Protein AF-A0A957IW99-F1 (afdb_monomer_lite)

Foldseek 3Di:
DCPPDQCVRVVPPPVVRVVVVVQVVVCQVPVDKDKDWDWDDDPVGIWIKIWIWHFDADPVRHGPDIDIDIDTCRVVVVVVVVVVVVVVLLVLLVVLLVVLVVLVVVLVVQLVVLVVVLVVDDPPDPVNVVSVVSNVVSVVSNVVSQVSNVSSVNDDFDFDFDDVVVVVVVVVVVVVVVDDPVDDDDDDDDPDDGTDGGGD

pLDDT: mean 85.35, std 8.45, range [51.44, 96.0]

Secondary structure (DSSP, 8-state):
--TT--TTTTT--HHHHHHHHHHHHHHHHH---EEEEEEEEETTEEEEEEEEEEEEE-TTS-EEEEEEEEEE-HHHHHHHHHHHHHHHHHHHHHHHHHHHHHHHHHHHHHHHHHHHHHHTS-TTSHHHHHHHHHHHHHHHHHHHHHHHHHHTT-S----EEE-HHHHHHHHHHHHHHHS-TT--------TTPPPEEE--

Sequence (200 aa):
EVVGKTWRELKLPEAFGVLSDQDRVTVLQTGQPISREFKYNVPYGELEIEFVTNPVLNIKGEIVSFVITARDITERRQTIRAMHRAQKMESLGVLAGGIAHDFNNLLVAMLSQASLAQVHLDESQPAYEHVSKMVQAAEQAATLTRQLLAYSGGGQFTIQPLHLNKLIDESVELLRVALPKQVELQLDLAADLPHIDADV

Structure (mmCIF, N/CA/C/O backbone):
data_AF-A0A957IW99-F1
#
_entry.id   AF-A0A957IW99-F1
#
loop_
_atom_site.group_PDB
_atom_site.id
_atom_site.type_symbol
_atom_site.label_atom_id
_atom_site.label_alt_id
_atom_site.label_comp_id
_atom_site.label_asym_id
_atom_site.label_entity_id
_atom_site.label_seq_id
_atom_site.pdbx_PDB_ins_code
_atom_site.Cartn_x
_atom_site.Cartn_y
_atom_site.Cartn_z
_atom_site.occupancy
_atom_site.B_iso_or_equiv
_atom_site.auth_seq_id
_atom_site.auth_comp_id
_atom_site.auth_asym_id
_atom_site.auth_atom_id
_atom_site.pdbx_PDB_model_num
ATOM 1 N N . GLU A 1 1 ? 12.907 12.224 -40.574 1.00 72.25 1 GLU A N 1
ATOM 2 C CA . GLU A 1 1 ? 14.023 11.272 -40.746 1.00 72.25 1 GLU A CA 1
ATOM 3 C C . GLU A 1 1 ? 14.885 11.260 -39.483 1.00 72.25 1 GLU A C 1
ATOM 5 O O . GLU A 1 1 ? 15.273 12.334 -39.017 1.00 72.25 1 GLU A O 1
ATOM 10 N N . VAL A 1 2 ? 15.044 10.080 -38.872 1.00 80.31 2 VAL A N 1
ATOM 11 C CA . VAL A 1 2 ? 15.646 9.867 -37.533 1.00 80.31 2 VAL A CA 1
ATOM 12 C C . VAL A 1 2 ? 17.065 9.284 -37.631 1.00 80.31 2 VAL A C 1
ATOM 14 O O . VAL A 1 2 ? 17.875 9.458 -36.727 1.00 80.31 2 VAL A O 1
ATOM 17 N N . VAL A 1 3 ? 17.385 8.624 -38.747 1.00 85.38 3 VAL A N 1
ATOM 18 C CA . VAL A 1 3 ? 18.687 7.989 -38.987 1.00 85.38 3 VAL A CA 1
ATOM 19 C C . VAL A 1 3 ? 19.797 9.043 -39.036 1.00 85.38 3 VAL A C 1
ATOM 21 O O . VAL A 1 3 ? 19.624 10.106 -39.627 1.00 85.38 3 VAL A O 1
ATOM 24 N N . GLY A 1 4 ? 20.930 8.747 -38.393 1.00 84.00 4 GLY A N 1
ATOM 25 C CA . GLY A 1 4 ? 22.102 9.628 -38.343 1.00 84.00 4 GLY A CA 1
ATOM 26 C C . GLY A 1 4 ? 22.024 10.756 -37.311 1.00 84.00 4 GLY A C 1
ATOM 27 O O . GLY A 1 4 ? 23.015 11.453 -37.124 1.00 84.00 4 GLY A O 1
ATOM 28 N N . LYS A 1 5 ? 20.888 10.917 -36.620 1.00 87.12 5 LYS A N 1
ATOM 29 C CA . LYS A 1 5 ? 20.702 11.938 -35.584 1.00 87.12 5 LYS A CA 1
ATOM 30 C C . LYS A 1 5 ? 20.935 11.378 -34.187 1.00 87.12 5 LYS A C 1
ATOM 32 O O . LYS A 1 5 ? 20.539 10.261 -33.859 1.00 87.12 5 LYS A O 1
ATOM 37 N N . THR A 1 6 ? 21.541 12.194 -33.344 1.00 85.06 6 THR A N 1
ATOM 38 C CA . THR A 1 6 ? 21.694 11.966 -31.909 1.00 85.06 6 THR A CA 1
ATOM 39 C C . THR A 1 6 ? 20.388 12.236 -31.163 1.00 85.06 6 THR A C 1
ATOM 41 O O . THR A 1 6 ? 19.505 12.954 -31.640 1.00 85.06 6 THR A O 1
ATOM 44 N N . TRP A 1 7 ? 20.276 11.723 -29.935 1.00 84.88 7 TRP A N 1
ATOM 45 C CA . TRP A 1 7 ? 19.136 12.016 -29.062 1.00 84.88 7 TRP A CA 1
ATOM 46 C C . TRP A 1 7 ? 18.965 13.527 -28.805 1.00 84.88 7 TRP A C 1
ATOM 48 O O . TRP A 1 7 ? 17.835 13.995 -28.664 1.00 84.88 7 TRP A O 1
ATOM 58 N N . ARG A 1 8 ? 20.066 14.303 -28.824 1.00 85.12 8 ARG A N 1
ATOM 59 C CA . ARG A 1 8 ? 20.056 15.773 -28.708 1.00 85.12 8 ARG A CA 1
ATOM 60 C C . ARG A 1 8 ? 19.392 16.433 -29.914 1.00 85.12 8 ARG A C 1
ATOM 62 O O . ARG A 1 8 ? 18.543 17.303 -29.755 1.00 85.12 8 ARG A O 1
ATOM 69 N N . GLU A 1 9 ? 19.733 15.991 -31.122 1.00 86.69 9 GLU A N 1
ATOM 70 C CA . GLU A 1 9 ? 19.162 16.515 -32.374 1.00 86.69 9 GLU A CA 1
ATOM 71 C C . GLU A 1 9 ? 17.695 16.116 -32.564 1.00 86.69 9 GLU A C 1
ATOM 73 O O . GLU A 1 9 ? 16.929 16.828 -33.214 1.00 86.69 9 GLU A O 1
ATOM 78 N N . LEU A 1 10 ? 17.292 14.996 -31.963 1.00 83.00 10 LEU A N 1
ATOM 79 C CA . LEU A 1 10 ? 15.901 14.556 -31.885 1.00 83.00 10 LEU A CA 1
ATOM 80 C C . LEU A 1 10 ? 15.114 15.250 -30.764 1.00 83.00 10 LEU A C 1
ATOM 82 O O . LEU A 1 10 ? 13.917 15.006 -30.638 1.00 83.00 10 LEU A O 1
ATOM 86 N N . LYS A 1 11 ? 15.764 16.124 -29.978 1.00 82.44 11 LYS A N 1
ATOM 87 C CA . LYS A 1 11 ? 15.180 16.834 -28.830 1.00 82.44 11 LYS A CA 1
ATOM 88 C C . LYS A 1 11 ? 14.514 15.891 -27.825 1.00 82.44 11 LYS A C 1
ATOM 90 O O . LYS A 1 11 ? 13.492 16.231 -27.230 1.00 82.44 11 LYS A O 1
ATOM 95 N N . LEU A 1 12 ? 15.089 14.702 -27.641 1.00 79.69 12 LEU A N 1
ATOM 96 C CA . LEU A 1 12 ? 14.662 13.810 -26.570 1.00 79.69 12 LEU A CA 1
ATOM 97 C C . LEU A 1 12 ? 15.020 14.437 -25.213 1.00 79.69 12 LEU A C 1
ATOM 99 O O . LEU A 1 12 ? 16.010 15.172 -25.132 1.00 79.69 12 LEU A O 1
ATOM 103 N N . PRO A 1 13 ? 14.242 14.175 -24.148 1.00 80.56 13 PRO A N 1
ATOM 104 C CA . PRO A 1 13 ? 14.497 14.806 -22.861 1.00 80.56 13 PRO A CA 1
ATOM 105 C C . PRO A 1 13 ? 15.887 14.439 -22.332 1.00 80.56 13 PRO A C 1
ATOM 107 O O . PRO A 1 13 ? 16.309 13.283 -22.392 1.00 80.56 13 PRO A O 1
ATOM 110 N N . GLU A 1 14 ? 16.592 15.440 -21.807 1.00 83.44 14 GLU A N 1
ATOM 111 C CA . GLU A 1 14 ? 18.018 15.350 -21.474 1.00 83.44 14 GLU A CA 1
ATOM 112 C C . GLU A 1 14 ? 18.333 14.236 -20.473 1.00 83.44 14 GLU A C 1
ATOM 114 O O . GLU A 1 14 ? 19.312 13.511 -20.645 1.00 83.44 14 GLU A O 1
ATOM 119 N N . ALA A 1 15 ? 17.449 14.032 -19.492 1.00 78.75 15 ALA A N 1
ATOM 120 C CA . ALA A 1 15 ? 17.561 12.942 -18.530 1.00 78.75 15 ALA A CA 1
ATOM 121 C C . ALA A 1 15 ? 17.677 11.564 -19.213 1.00 78.75 15 ALA A C 1
ATOM 123 O O . ALA A 1 15 ? 18.499 10.752 -18.799 1.00 78.75 15 ALA A O 1
ATOM 124 N N . PHE A 1 16 ? 16.927 11.310 -20.294 1.00 78.62 16 PHE A N 1
ATOM 125 C CA . PHE A 1 16 ? 17.021 10.045 -21.036 1.00 78.62 16 PHE A CA 1
ATOM 126 C C . PHE A 1 16 ? 18.303 9.949 -21.846 1.00 78.62 16 PHE A C 1
ATOM 128 O O . PHE A 1 16 ? 18.941 8.901 -21.876 1.00 78.62 16 PHE A O 1
ATOM 135 N N . GLY A 1 17 ? 18.676 11.042 -22.507 1.00 83.06 17 GLY A N 1
ATOM 136 C CA . GLY A 1 17 ? 19.865 11.093 -23.341 1.00 83.06 17 GLY A CA 1
ATOM 137 C C . GLY A 1 17 ? 21.147 10.791 -22.572 1.00 83.06 17 GLY A C 1
ATOM 138 O O . GLY A 1 17 ? 21.929 9.930 -22.971 1.00 83.06 17 GLY A O 1
ATOM 139 N N . VAL A 1 18 ? 21.322 11.452 -21.426 1.00 86.25 18 VAL A N 1
ATOM 140 C CA . VAL A 1 18 ? 22.491 11.265 -20.556 1.00 86.25 18 VAL A CA 1
ATOM 141 C C . VAL A 1 18 ? 22.563 9.834 -20.022 1.00 86.25 18 VAL A C 1
ATOM 143 O O . VAL A 1 18 ? 23.631 9.224 -20.055 1.00 86.25 18 VAL A O 1
ATOM 146 N N . LEU A 1 19 ? 21.435 9.276 -19.572 1.00 86.31 19 LEU A N 1
ATOM 147 C CA . LEU A 1 19 ? 21.384 7.902 -19.063 1.00 86.31 19 LEU A CA 1
ATOM 148 C C . LEU A 1 19 ? 21.651 6.879 -20.170 1.00 86.31 19 LEU A C 1
ATOM 150 O O . LEU A 1 19 ? 22.407 5.937 -19.956 1.00 86.31 19 LEU A O 1
ATOM 154 N N . SER A 1 20 ? 21.124 7.101 -21.376 1.00 86.56 20 SER A N 1
ATOM 155 C CA . SER A 1 20 ? 21.408 6.246 -22.529 1.00 86.56 20 SER A CA 1
ATOM 156 C C . SER A 1 20 ? 22.891 6.249 -22.907 1.00 86.56 20 SER A C 1
ATOM 158 O O . SER A 1 20 ? 23.420 5.197 -23.268 1.00 86.56 20 SER A O 1
ATOM 160 N N . ASP A 1 21 ? 23.570 7.397 -22.840 1.00 89.69 21 ASP A N 1
ATOM 161 C CA . ASP A 1 21 ? 25.005 7.480 -23.125 1.00 89.69 21 ASP A CA 1
ATOM 162 C C . ASP A 1 21 ? 25.823 6.733 -22.052 1.00 89.69 21 ASP A C 1
ATOM 164 O O . ASP A 1 21 ? 26.738 5.975 -22.384 1.00 89.69 21 ASP A O 1
ATOM 168 N N . GLN A 1 22 ? 25.454 6.872 -20.773 1.00 91.38 22 GLN A N 1
ATOM 169 C CA . GLN A 1 22 ? 26.074 6.141 -19.658 1.00 91.38 22 GLN A CA 1
ATOM 170 C C . GLN A 1 22 ? 25.869 4.625 -19.765 1.00 91.38 22 GLN A C 1
ATOM 172 O O . GLN A 1 22 ? 26.805 3.849 -19.542 1.00 91.38 22 GLN A O 1
ATOM 177 N N . ASP A 1 23 ? 24.666 4.194 -20.141 1.00 92.56 23 ASP A N 1
ATOM 178 C CA . ASP A 1 23 ? 24.346 2.780 -20.315 1.00 92.56 23 ASP A CA 1
ATOM 179 C C . ASP A 1 23 ? 25.166 2.175 -21.445 1.00 92.56 23 ASP A C 1
ATOM 181 O O . ASP A 1 23 ? 25.739 1.105 -21.270 1.00 92.56 23 ASP A O 1
ATOM 185 N N . ARG A 1 24 ? 25.333 2.881 -22.568 1.00 91.69 24 ARG A N 1
ATOM 186 C CA . ARG A 1 24 ? 26.192 2.418 -23.667 1.00 91.69 24 ARG A CA 1
ATOM 187 C C . ARG A 1 24 ? 27.643 2.235 -23.233 1.00 91.69 24 ARG A C 1
ATOM 189 O O . ARG A 1 24 ? 28.242 1.224 -23.590 1.00 91.69 24 ARG A O 1
ATOM 196 N N . VAL A 1 25 ? 28.203 3.167 -22.457 1.00 93.56 25 VAL A N 1
ATOM 197 C CA . VAL A 1 25 ? 29.569 3.030 -21.912 1.00 93.56 25 VAL A CA 1
ATOM 198 C C . VAL A 1 25 ? 29.665 1.811 -20.996 1.00 93.56 25 VAL A C 1
ATOM 200 O O . VAL A 1 25 ? 30.595 1.016 -21.119 1.00 93.56 25 VAL A O 1
ATOM 203 N N . THR A 1 26 ? 28.687 1.625 -20.115 1.00 93.12 26 THR A N 1
ATOM 204 C CA . THR A 1 26 ? 28.698 0.527 -19.141 1.00 93.12 26 THR A CA 1
ATOM 205 C C . THR A 1 26 ? 28.504 -0.833 -19.819 1.00 93.12 26 THR A C 1
ATOM 207 O O . THR A 1 26 ? 29.229 -1.782 -19.524 1.00 93.12 26 THR A O 1
ATOM 210 N N . VAL A 1 27 ? 27.583 -0.938 -20.781 1.00 94.31 27 VAL A N 1
ATOM 211 C CA . VAL A 1 27 ? 27.386 -2.142 -21.605 1.00 94.31 27 VAL A CA 1
ATOM 212 C C . VAL A 1 27 ? 28.648 -2.444 -22.420 1.00 94.31 27 VAL A C 1
ATOM 214 O O . VAL A 1 27 ? 29.031 -3.604 -22.528 1.00 94.31 27 VAL A O 1
ATOM 217 N N . LEU A 1 28 ? 29.343 -1.428 -22.950 1.00 93.50 28 LEU A N 1
ATOM 218 C CA . LEU A 1 28 ? 30.605 -1.623 -23.675 1.00 93.50 28 LEU A CA 1
ATOM 219 C C . LEU A 1 28 ? 31.706 -2.208 -22.778 1.00 93.50 28 LEU A C 1
ATOM 221 O O . LEU A 1 28 ? 32.479 -3.048 -23.225 1.00 93.50 28 LEU A O 1
ATOM 225 N N . GLN A 1 29 ? 31.776 -1.767 -21.520 1.00 92.94 29 GLN A N 1
ATOM 226 C CA . GLN A 1 29 ? 32.770 -2.238 -20.550 1.00 92.94 29 GLN A CA 1
ATOM 227 C C . GLN A 1 29 ? 32.459 -3.634 -19.999 1.00 92.94 29 GLN A C 1
ATOM 229 O O . GLN A 1 29 ? 33.372 -4.412 -19.740 1.00 92.94 29 GLN A O 1
ATOM 234 N N . THR A 1 30 ? 31.180 -3.940 -19.783 1.00 92.88 30 THR A N 1
ATOM 235 C CA . THR A 1 30 ? 30.749 -5.168 -19.093 1.00 92.88 30 THR A CA 1
ATOM 236 C C . THR A 1 30 ? 30.322 -6.282 -20.043 1.00 92.88 30 THR A C 1
ATOM 238 O O . THR A 1 30 ? 30.300 -7.448 -19.653 1.00 92.88 30 THR A O 1
ATOM 241 N N . GLY A 1 31 ? 29.927 -5.938 -21.270 1.00 90.00 31 GLY A N 1
ATOM 242 C CA . GLY A 1 31 ? 29.270 -6.848 -22.206 1.00 90.00 31 GLY A CA 1
ATOM 243 C C . GLY A 1 31 ? 27.865 -7.288 -21.780 1.00 90.00 31 GLY A C 1
ATOM 244 O O . GLY A 1 31 ? 27.270 -8.118 -22.463 1.00 90.00 31 GLY A O 1
ATOM 245 N N . GLN A 1 32 ? 27.323 -6.763 -20.675 1.00 93.19 32 GLN A N 1
ATOM 246 C CA . GLN A 1 32 ? 26.019 -7.157 -20.138 1.00 93.19 32 GLN A CA 1
ATOM 247 C C . GLN A 1 32 ? 24.942 -6.121 -20.481 1.00 93.19 32 GLN A C 1
ATOM 249 O O . GLN A 1 32 ? 25.231 -4.925 -20.423 1.00 93.19 32 GLN A O 1
ATOM 254 N N . PRO A 1 33 ? 23.702 -6.538 -20.807 1.00 93.81 33 PRO A N 1
ATOM 255 C CA . PRO A 1 33 ? 22.587 -5.615 -20.987 1.00 93.81 33 PRO A CA 1
ATOM 256 C C . PRO A 1 33 ? 22.272 -4.818 -19.720 1.00 93.81 33 PRO A C 1
ATOM 258 O O . PRO A 1 33 ? 22.382 -5.331 -18.606 1.00 93.81 33 PRO A O 1
ATOM 261 N N . ILE A 1 34 ? 21.797 -3.585 -19.897 1.00 95.31 34 ILE A N 1
ATOM 262 C CA . ILE A 1 34 ? 21.303 -2.743 -18.801 1.00 95.31 34 ILE A CA 1
ATOM 263 C C . ILE A 1 34 ? 19.829 -2.445 -19.026 1.00 95.31 34 ILE A C 1
ATOM 265 O O . ILE A 1 34 ? 19.453 -1.987 -20.104 1.00 95.31 34 ILE A O 1
ATOM 269 N N . SER A 1 35 ? 19.017 -2.693 -17.997 1.00 93.69 35 SER A N 1
ATOM 270 C CA . SER A 1 35 ? 17.617 -2.272 -17.937 1.00 93.69 35 SER A CA 1
ATOM 271 C C . SER A 1 35 ? 17.451 -1.149 -16.918 1.00 93.69 35 SER A C 1
ATOM 273 O O . SER A 1 35 ? 18.014 -1.203 -15.820 1.00 93.69 35 SER A O 1
ATOM 275 N N . ARG A 1 36 ? 16.671 -0.134 -17.283 1.00 90.88 36 ARG A N 1
ATOM 276 C CA . ARG A 1 36 ? 16.262 0.957 -16.402 1.00 90.88 36 ARG A CA 1
ATOM 277 C C . ARG A 1 36 ? 14.791 1.254 -16.583 1.00 90.88 36 ARG A C 1
ATOM 279 O O . ARG A 1 36 ? 14.275 1.232 -17.695 1.00 90.88 36 ARG A O 1
ATOM 286 N N . GLU A 1 37 ? 14.143 1.614 -15.491 1.00 90.75 37 GLU A N 1
ATOM 287 C CA . GLU A 1 37 ? 12.749 2.030 -15.497 1.00 90.75 37 GLU A CA 1
ATOM 288 C C . GLU A 1 37 ? 12.634 3.484 -15.065 1.00 90.75 37 GLU A C 1
ATOM 290 O O . GLU A 1 37 ? 13.281 3.913 -14.107 1.00 90.75 37 GLU A O 1
ATOM 295 N N . PHE A 1 38 ? 11.785 4.231 -15.764 1.00 86.31 38 PHE A N 1
ATOM 296 C CA . PHE A 1 38 ? 11.546 5.639 -15.484 1.00 86.31 38 PHE A CA 1
ATOM 297 C C . PHE A 1 38 ? 10.070 5.975 -15.567 1.00 86.31 38 PHE A C 1
ATOM 299 O O . PHE A 1 38 ? 9.331 5.418 -16.378 1.00 86.31 38 PHE A O 1
ATOM 306 N N . LYS A 1 39 ? 9.676 6.958 -14.760 1.00 87.12 39 LYS A N 1
ATOM 307 C CA . LYS A 1 39 ? 8.400 7.653 -14.895 1.00 87.12 39 LYS A CA 1
ATOM 308 C C . LYS A 1 39 ? 8.577 8.855 -15.805 1.00 87.12 39 LYS A C 1
ATOM 310 O O . LYS A 1 39 ? 9.528 9.621 -15.647 1.00 87.12 39 LYS A O 1
ATOM 315 N N . TYR A 1 40 ? 7.663 9.013 -16.747 1.00 83.69 40 TYR A N 1
ATOM 316 C CA . TYR A 1 40 ? 7.675 10.099 -17.704 1.00 83.69 40 TYR A CA 1
ATOM 317 C C . TYR A 1 40 ? 6.295 10.733 -17.823 1.00 83.69 40 TYR A C 1
ATOM 319 O O . TYR A 1 40 ? 5.315 10.063 -18.135 1.00 83.69 40 TYR A O 1
ATOM 327 N N . ASN A 1 41 ? 6.230 12.044 -17.602 1.00 82.38 41 ASN A N 1
ATOM 328 C CA . ASN A 1 41 ? 4.999 12.802 -17.775 1.00 82.38 41 ASN A CA 1
ATOM 329 C C . ASN A 1 41 ? 4.816 13.137 -19.255 1.00 82.38 41 ASN A C 1
ATOM 331 O O . ASN A 1 41 ? 5.597 13.897 -19.829 1.00 82.38 41 ASN A O 1
ATOM 335 N N . VAL A 1 42 ? 3.767 12.585 -19.857 1.00 82.12 42 VAL A N 1
ATOM 336 C CA . VAL A 1 42 ? 3.279 12.954 -21.188 1.00 82.12 42 VAL A CA 1
ATOM 337 C C . VAL A 1 42 ? 2.014 13.810 -21.052 1.00 82.12 42 VAL A C 1
ATOM 339 O O . VAL A 1 42 ? 1.366 13.783 -20.007 1.00 82.12 42 VAL A O 1
ATOM 342 N N . PRO A 1 43 ? 1.606 14.563 -22.092 1.00 82.31 43 PRO A N 1
ATOM 343 C CA . PRO A 1 43 ? 0.419 15.425 -22.025 1.00 82.31 43 PRO A CA 1
ATOM 344 C C . PRO A 1 43 ? -0.882 14.725 -21.598 1.00 82.31 43 PRO A C 1
ATOM 346 O O . PRO A 1 43 ? -1.804 15.389 -21.138 1.00 82.31 43 PRO A O 1
ATOM 349 N N . TYR A 1 44 ? -0.956 13.399 -21.743 1.00 82.25 44 TYR A N 1
ATOM 350 C CA . TYR A 1 44 ? -2.138 12.593 -21.434 1.00 82.25 44 TYR A CA 1
ATOM 351 C C . TYR A 1 44 ? -2.005 11.754 -20.148 1.00 82.25 44 TYR A C 1
ATOM 353 O O . TYR A 1 44 ? -2.909 10.980 -19.850 1.00 82.25 44 TYR A O 1
ATOM 361 N N . GLY A 1 45 ? -0.911 11.884 -19.385 1.00 85.00 45 GLY A N 1
ATOM 362 C CA . GLY A 1 45 ? -0.720 11.159 -18.122 1.00 85.00 45 GLY A CA 1
ATOM 363 C C . GLY A 1 45 ? 0.738 10.837 -17.781 1.00 85.00 45 GLY A C 1
ATOM 364 O O . GLY A 1 45 ? 1.666 11.245 -18.472 1.00 85.00 45 GLY A O 1
ATOM 365 N N . GLU A 1 46 ? 0.943 10.088 -16.698 1.00 88.88 46 GLU A N 1
ATOM 366 C CA . GLU A 1 46 ? 2.253 9.533 -16.334 1.00 88.88 46 GLU A CA 1
ATOM 367 C C . GLU A 1 46 ? 2.410 8.142 -16.967 1.00 88.88 46 GLU A C 1
ATOM 369 O O . GLU A 1 46 ? 1.558 7.274 -16.778 1.00 88.88 46 GLU A O 1
ATOM 374 N N . LEU A 1 47 ? 3.502 7.932 -17.702 1.00 89.94 47 LEU A N 1
ATOM 375 C CA . LEU A 1 47 ? 3.903 6.635 -18.244 1.00 89.94 47 LEU A CA 1
ATOM 376 C C . LEU A 1 47 ? 5.085 6.078 -17.457 1.00 89.94 47 LEU A C 1
ATOM 378 O O . LEU A 1 47 ? 6.020 6.805 -17.122 1.00 89.94 47 LEU A O 1
ATOM 382 N N . GLU A 1 48 ? 5.080 4.774 -17.218 1.00 92.12 48 GLU A N 1
ATOM 383 C CA . GLU A 1 48 ? 6.246 4.033 -16.746 1.00 92.12 48 GLU A CA 1
ATOM 384 C C . GLU A 1 48 ? 6.853 3.274 -17.921 1.00 92.12 48 GLU A C 1
ATOM 386 O O . GLU A 1 48 ? 6.209 2.413 -18.517 1.00 92.12 48 GLU A O 1
ATOM 391 N N . ILE A 1 49 ? 8.098 3.603 -18.263 1.00 91.12 49 ILE A N 1
ATOM 392 C CA . ILE A 1 49 ? 8.797 3.037 -19.416 1.00 91.12 49 ILE A CA 1
ATOM 393 C C . ILE A 1 49 ? 10.046 2.305 -18.939 1.00 91.12 49 ILE A C 1
ATOM 395 O O . ILE A 1 49 ? 10.864 2.859 -18.203 1.00 91.12 49 ILE A O 1
ATOM 399 N N . GLU A 1 50 ? 10.208 1.070 -19.403 1.00 92.44 50 GLU A N 1
ATOM 400 C CA . GLU A 1 50 ? 11.451 0.316 -19.305 1.00 92.44 50 GLU A CA 1
ATOM 401 C C . GLU A 1 50 ? 12.294 0.545 -20.562 1.00 92.44 50 GLU A C 1
ATOM 403 O O . GLU A 1 50 ? 11.846 0.279 -21.680 1.00 92.44 50 GLU A O 1
ATOM 408 N N . PHE A 1 51 ? 13.531 0.990 -20.375 1.00 91.31 51 PHE A N 1
ATOM 409 C CA . PHE A 1 51 ? 14.550 1.037 -21.412 1.00 91.31 51 PHE A CA 1
ATOM 410 C C . PHE A 1 51 ? 15.564 -0.070 -21.185 1.00 91.31 51 PHE A C 1
ATOM 412 O O . PHE A 1 51 ? 16.137 -0.179 -20.104 1.00 91.31 51 PHE A O 1
ATOM 419 N N . VAL A 1 52 ? 15.824 -0.856 -22.227 1.00 93.69 52 VAL A N 1
ATOM 420 C CA . VAL A 1 52 ? 16.856 -1.893 -22.198 1.00 93.69 52 VAL A CA 1
ATOM 421 C C . VAL A 1 52 ? 17.873 -1.621 -23.290 1.00 93.69 52 VAL A C 1
ATOM 423 O O . VAL A 1 52 ? 17.524 -1.606 -24.471 1.00 93.69 52 VAL A O 1
ATOM 426 N N . THR A 1 53 ? 19.128 -1.431 -22.892 1.00 95.31 53 THR A N 1
ATOM 427 C CA . THR A 1 53 ? 20.269 -1.295 -23.800 1.00 95.31 53 THR A CA 1
ATOM 428 C C . THR A 1 53 ? 20.965 -2.644 -23.920 1.00 95.31 53 THR A C 1
ATOM 430 O O . THR A 1 53 ? 21.549 -3.135 -22.955 1.00 95.31 53 THR A O 1
ATOM 433 N N . ASN A 1 54 ? 20.911 -3.238 -25.111 1.00 95.19 54 ASN A N 1
ATOM 434 C CA . ASN A 1 54 ? 21.516 -4.531 -25.418 1.00 95.19 54 ASN A CA 1
ATOM 435 C C . ASN A 1 54 ? 22.723 -4.350 -26.351 1.00 95.19 54 ASN A C 1
ATOM 437 O O . ASN A 1 54 ? 22.612 -3.605 -27.332 1.00 95.19 54 ASN A O 1
ATOM 441 N N . PRO A 1 55 ? 23.857 -5.031 -26.103 1.00 96.00 55 PRO A N 1
ATOM 442 C CA . PRO A 1 55 ? 24.954 -5.065 -27.057 1.00 96.00 55 PRO A CA 1
ATOM 443 C C . PRO A 1 55 ? 24.590 -5.941 -28.258 1.00 96.00 55 PRO A C 1
ATOM 445 O O . PRO A 1 55 ? 23.961 -6.989 -28.119 1.00 96.00 55 PRO A O 1
ATOM 448 N N . VAL A 1 56 ? 25.038 -5.535 -29.440 1.00 95.31 56 VAL A N 1
ATOM 449 C CA . VAL A 1 56 ? 25.022 -6.373 -30.640 1.00 95.31 56 VAL A CA 1
ATOM 450 C C . VAL A 1 56 ? 26.438 -6.854 -30.884 1.00 95.31 56 VAL A C 1
ATOM 452 O O . VAL A 1 56 ? 27.355 -6.047 -31.045 1.00 95.31 56 VAL A O 1
ATOM 455 N N . LEU A 1 57 ? 26.603 -8.172 -30.907 1.00 94.62 57 LEU A N 1
ATOM 456 C CA . LEU A 1 57 ? 27.893 -8.819 -31.097 1.00 94.62 57 LEU A CA 1
ATOM 457 C C . LEU A 1 57 ? 28.067 -9.247 -32.553 1.00 94.62 57 LEU A C 1
ATOM 459 O O . LEU A 1 57 ? 27.115 -9.688 -33.200 1.00 94.62 57 LEU A O 1
ATOM 463 N N . ASN A 1 58 ? 29.290 -9.148 -33.065 1.00 95.19 58 ASN A N 1
ATOM 464 C CA . ASN A 1 58 ? 29.661 -9.808 -34.313 1.00 95.19 58 ASN A CA 1
ATOM 465 C C . ASN A 1 58 ? 29.991 -11.297 -34.080 1.00 95.19 58 ASN A C 1
ATOM 467 O O . ASN A 1 58 ? 30.005 -11.791 -32.954 1.00 95.19 58 ASN A O 1
ATOM 471 N N . ILE A 1 59 ? 30.327 -12.013 -35.157 1.00 94.19 59 ILE A N 1
ATOM 472 C CA . ILE A 1 59 ? 30.713 -13.435 -35.102 1.00 94.19 59 ILE A CA 1
ATOM 473 C C . ILE A 1 59 ? 31.974 -13.718 -34.264 1.00 94.19 59 ILE A C 1
ATOM 475 O O . ILE A 1 59 ? 32.217 -14.866 -33.908 1.00 94.19 59 ILE A O 1
ATOM 479 N N . LYS A 1 60 ? 32.785 -12.695 -33.965 1.00 94.56 60 LYS A N 1
ATOM 480 C CA . LYS A 1 60 ? 33.982 -12.790 -33.117 1.00 94.56 60 LYS A CA 1
ATOM 481 C C . LYS A 1 60 ? 33.684 -12.483 -31.643 1.00 94.56 60 LYS A C 1
ATOM 483 O O . LYS A 1 60 ? 34.599 -12.526 -30.829 1.00 94.56 60 LYS A O 1
ATOM 488 N N . GLY A 1 61 ? 32.430 -12.176 -31.298 1.00 90.69 61 GLY A N 1
ATOM 489 C CA . GLY A 1 61 ? 32.024 -11.792 -29.946 1.00 90.69 61 GLY A CA 1
ATOM 490 C C . GLY A 1 61 ? 32.337 -10.336 -29.586 1.00 90.69 61 GLY A C 1
ATOM 491 O O . GLY A 1 61 ? 32.214 -9.959 -28.426 1.00 90.69 61 GLY A O 1
ATOM 492 N N . GLU A 1 62 ? 32.730 -9.508 -30.555 1.00 93.69 62 GLU A N 1
ATOM 493 C CA . GLU A 1 62 ? 33.035 -8.093 -30.333 1.00 93.69 62 GLU A CA 1
ATOM 494 C C . GLU A 1 62 ? 31.749 -7.263 -30.443 1.00 93.69 62 GLU A C 1
ATOM 496 O O . GLU A 1 62 ? 30.935 -7.479 -31.346 1.00 93.69 62 GLU A O 1
ATOM 501 N N . ILE A 1 63 ? 31.570 -6.290 -29.546 1.00 94.06 63 ILE A N 1
ATOM 502 C CA . ILE A 1 63 ? 30.430 -5.366 -29.577 1.00 94.06 63 ILE A CA 1
ATOM 503 C C . ILE A 1 63 ? 30.593 -4.424 -30.774 1.00 94.06 63 ILE A C 1
ATOM 505 O O . ILE A 1 63 ? 31.537 -3.638 -30.827 1.00 94.06 63 ILE A O 1
ATOM 509 N N . VAL A 1 64 ? 29.657 -4.481 -31.722 1.00 94.62 64 VAL A N 1
ATOM 510 C CA . VAL A 1 64 ? 29.671 -3.655 -32.944 1.00 94.62 64 VAL A CA 1
ATOM 511 C C . VAL A 1 64 ? 28.594 -2.575 -32.955 1.00 94.62 64 VAL A C 1
ATOM 513 O O . VAL A 1 64 ? 28.732 -1.577 -33.661 1.00 94.62 64 VAL A O 1
ATOM 516 N N . SER A 1 65 ? 27.524 -2.743 -32.178 1.00 93.50 65 SER A N 1
ATOM 517 C CA . SER A 1 65 ? 26.478 -1.731 -32.014 1.00 93.50 65 SER A CA 1
ATOM 518 C C . SER A 1 65 ? 25.645 -1.986 -30.754 1.00 93.50 65 SER A C 1
ATOM 520 O O . SER A 1 65 ? 25.935 -2.890 -29.970 1.00 93.50 65 SER A O 1
ATOM 522 N N . PHE A 1 66 ? 24.616 -1.162 -30.549 1.00 92.69 66 PHE A N 1
ATOM 523 C CA . PHE A 1 66 ? 23.668 -1.290 -29.447 1.00 92.69 66 PHE A CA 1
ATOM 524 C C . PHE A 1 66 ? 22.246 -1.239 -29.990 1.00 92.69 66 PHE A C 1
ATOM 526 O O . PHE A 1 66 ? 21.960 -0.472 -30.912 1.00 92.69 66 PHE A O 1
ATOM 533 N N . VAL A 1 67 ? 21.351 -2.003 -29.373 1.00 93.25 67 VAL A N 1
ATOM 534 C CA . VAL A 1 67 ? 19.906 -1.908 -29.587 1.00 93.25 67 VAL A CA 1
ATOM 535 C C . VAL A 1 67 ? 19.271 -1.441 -28.289 1.00 93.25 67 VAL A C 1
ATOM 537 O O . VAL A 1 67 ? 19.427 -2.084 -27.251 1.00 93.25 67 VAL A O 1
ATOM 540 N N . ILE A 1 68 ? 18.553 -0.323 -28.361 1.00 91.00 68 ILE A N 1
ATOM 541 C CA . ILE A 1 68 ? 17.781 0.212 -27.243 1.00 91.00 68 ILE A CA 1
ATOM 542 C C . ILE A 1 68 ? 16.312 -0.079 -27.515 1.00 91.00 68 ILE A C 1
ATOM 544 O O . ILE A 1 68 ? 15.771 0.347 -28.535 1.00 91.00 68 ILE A O 1
ATOM 548 N N . THR A 1 69 ? 15.665 -0.796 -26.605 1.00 91.19 69 THR A N 1
ATOM 549 C CA . THR A 1 69 ? 14.220 -1.032 -26.650 1.00 91.19 69 THR A CA 1
ATOM 550 C C . THR A 1 69 ? 13.541 -0.237 -25.551 1.00 91.19 69 THR A C 1
ATOM 552 O O . THR A 1 69 ? 13.988 -0.299 -24.409 1.00 91.19 69 THR A O 1
ATOM 555 N N . ALA A 1 70 ? 12.453 0.452 -25.885 1.00 89.00 70 ALA A N 1
ATOM 556 C CA . ALA A 1 70 ? 11.575 1.111 -24.927 1.00 89.00 70 ALA A CA 1
ATOM 557 C C . ALA A 1 70 ? 10.263 0.327 -24.841 1.00 89.00 70 ALA A C 1
ATOM 559 O O . ALA A 1 70 ? 9.654 0.037 -25.873 1.00 89.00 70 ALA A O 1
ATOM 560 N N . ARG A 1 71 ? 9.833 -0.029 -23.633 1.00 91.56 71 ARG A N 1
ATOM 561 C CA . ARG A 1 71 ? 8.564 -0.720 -23.388 1.00 91.56 71 ARG A CA 1
ATOM 562 C C . ARG A 1 71 ? 7.744 0.067 -22.388 1.00 91.56 71 ARG A C 1
ATOM 564 O O . ARG A 1 71 ? 8.230 0.357 -21.302 1.00 91.56 71 ARG A O 1
ATOM 571 N N . ASP A 1 72 ? 6.504 0.368 -22.746 1.00 92.12 72 ASP A N 1
ATOM 572 C CA . ASP A 1 72 ? 5.524 0.825 -21.770 1.00 92.12 72 ASP A CA 1
ATOM 573 C C . ASP A 1 72 ? 5.208 -0.337 -20.818 1.00 92.12 72 ASP A C 1
ATOM 575 O O . ASP A 1 72 ? 4.810 -1.424 -21.242 1.00 92.12 72 ASP A O 1
ATOM 579 N N . ILE A 1 73 ? 5.462 -0.122 -19.533 1.00 94.75 73 ILE A N 1
ATOM 580 C CA . ILE A 1 73 ? 5.218 -1.083 -18.457 1.00 94.75 73 ILE A CA 1
ATOM 581 C C . ILE A 1 73 ? 4.169 -0.564 -17.471 1.00 94.75 73 ILE A C 1
ATOM 583 O O . ILE A 1 73 ? 4.008 -1.155 -16.402 1.00 94.75 73 ILE A O 1
ATOM 587 N N . THR A 1 74 ? 3.452 0.510 -17.813 1.00 93.44 74 THR A N 1
ATOM 588 C CA . THR A 1 74 ? 2.508 1.202 -16.926 1.00 93.44 74 THR A CA 1
ATOM 589 C C . THR A 1 74 ? 1.443 0.253 -16.396 1.00 93.44 74 THR A C 1
ATOM 591 O O . THR A 1 74 ? 1.332 0.077 -15.182 1.00 93.44 74 THR A O 1
ATOM 594 N N . GLU A 1 75 ? 0.714 -0.428 -17.283 1.00 93.50 75 GLU A N 1
ATOM 595 C CA . GLU A 1 75 ? -0.337 -1.377 -16.894 1.00 93.50 75 GLU A CA 1
ATOM 596 C C . GLU A 1 75 ? 0.230 -2.521 -16.048 1.00 93.50 75 GLU A C 1
ATOM 598 O O . GLU A 1 75 ? -0.260 -2.800 -14.955 1.00 93.50 75 GLU A O 1
ATOM 603 N N . ARG A 1 76 ? 1.344 -3.122 -16.488 1.00 93.44 76 ARG A N 1
ATOM 604 C CA . ARG A 1 76 ? 2.013 -4.209 -15.760 1.00 93.44 76 ARG A CA 1
ATOM 605 C C . ARG A 1 76 ? 2.400 -3.784 -14.342 1.00 93.44 76 ARG A C 1
ATOM 607 O O . ARG A 1 76 ? 2.178 -4.529 -13.388 1.00 93.44 76 ARG A O 1
ATOM 614 N N . ARG A 1 77 ? 2.989 -2.596 -14.187 1.00 93.00 77 ARG A N 1
ATOM 615 C CA . ARG A 1 77 ? 3.406 -2.048 -12.892 1.00 93.00 77 ARG A CA 1
ATOM 616 C C . ARG A 1 77 ? 2.209 -1.703 -12.014 1.00 93.00 77 ARG A C 1
ATOM 618 O O . ARG A 1 77 ? 2.257 -1.974 -10.814 1.00 93.00 77 ARG A O 1
ATOM 625 N N . GLN A 1 78 ? 1.128 -1.172 -12.584 1.00 92.00 78 GLN A N 1
ATOM 626 C CA . 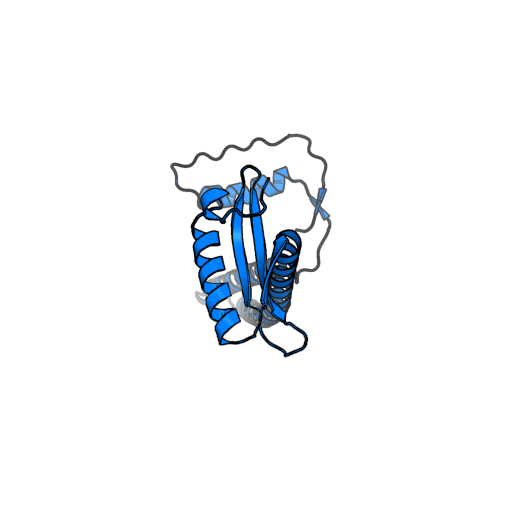GLN A 1 78 ? -0.125 -0.946 -11.863 1.00 92.00 78 GLN A CA 1
ATOM 627 C C . GLN A 1 78 ? -0.722 -2.257 -11.345 1.00 92.00 78 GLN A C 1
ATOM 629 O O . GLN A 1 78 ? -1.046 -2.330 -10.160 1.00 92.00 78 GLN A O 1
ATOM 634 N N . THR A 1 79 ? -0.780 -3.308 -12.167 1.00 94.00 79 THR A N 1
ATOM 635 C CA . THR A 1 79 ? -1.250 -4.634 -11.741 1.00 94.00 79 THR A CA 1
ATOM 636 C C . THR A 1 79 ? -0.384 -5.197 -10.618 1.00 94.00 79 THR A C 1
ATOM 638 O O . THR A 1 79 ? -0.917 -5.601 -9.590 1.00 94.00 79 THR A O 1
ATOM 641 N N . ILE A 1 80 ? 0.947 -5.159 -10.748 1.00 93.62 80 ILE A N 1
ATOM 642 C CA . ILE A 1 80 ? 1.873 -5.629 -9.700 1.00 93.62 80 ILE A CA 1
ATOM 643 C C . ILE A 1 80 ? 1.654 -4.862 -8.387 1.00 93.62 80 ILE A C 1
ATOM 645 O O . ILE A 1 80 ? 1.583 -5.467 -7.317 1.00 93.62 80 ILE A O 1
ATOM 649 N N . ARG A 1 81 ? 1.506 -3.532 -8.447 1.00 93.50 81 ARG A N 1
ATOM 650 C CA . ARG A 1 81 ? 1.215 -2.712 -7.260 1.00 93.50 81 ARG A CA 1
ATOM 651 C C . ARG A 1 81 ? -0.137 -3.059 -6.641 1.00 93.50 81 ARG A C 1
ATOM 653 O O . ARG A 1 81 ? -0.226 -3.151 -5.418 1.00 93.50 81 ARG A O 1
ATOM 660 N N . ALA A 1 82 ? -1.167 -3.266 -7.460 1.00 91.00 82 ALA A N 1
ATOM 661 C CA . ALA A 1 82 ? -2.487 -3.676 -6.996 1.00 91.00 82 ALA A CA 1
ATOM 662 C C . ALA A 1 82 ? -2.440 -5.055 -6.322 1.00 91.00 82 ALA A C 1
ATOM 664 O O . ALA A 1 82 ? -2.969 -5.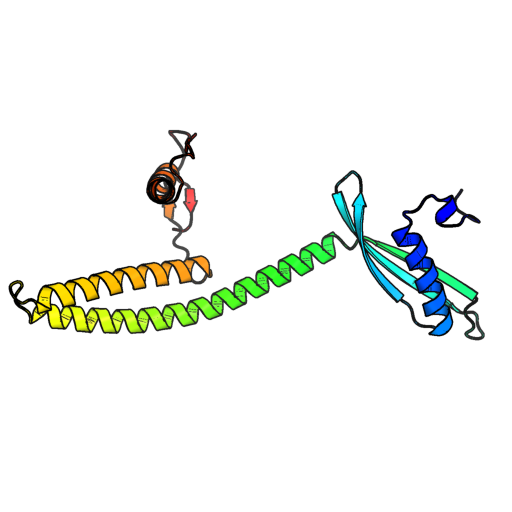205 -5.224 1.00 91.00 82 ALA A O 1
ATOM 665 N N . MET A 1 83 ? -1.730 -6.024 -6.910 1.00 91.19 83 MET A N 1
ATOM 666 C CA . MET A 1 83 ? -1.528 -7.355 -6.330 1.00 91.19 83 MET A CA 1
ATOM 667 C C . MET A 1 83 ? -0.795 -7.286 -4.989 1.00 91.19 83 MET A C 1
ATOM 669 O O . MET A 1 83 ? -1.261 -7.863 -4.012 1.00 91.19 83 MET A O 1
ATOM 673 N N . HIS A 1 84 ? 0.302 -6.528 -4.891 1.00 89.38 84 HIS A N 1
ATOM 674 C CA . HIS A 1 84 ? 1.001 -6.346 -3.615 1.00 89.38 84 HIS A CA 1
ATOM 675 C C . HIS A 1 84 ? 0.129 -5.665 -2.559 1.00 89.38 84 HIS A C 1
ATOM 677 O O . HIS A 1 84 ? 0.180 -6.036 -1.387 1.00 89.38 84 HIS A O 1
ATOM 683 N N . ARG A 1 85 ? -0.681 -4.675 -2.955 1.00 85.19 85 ARG A N 1
ATOM 684 C CA . ARG A 1 85 ? -1.630 -4.028 -2.045 1.00 85.19 85 ARG A CA 1
ATOM 685 C C . ARG A 1 85 ? -2.684 -5.021 -1.556 1.00 85.19 85 ARG A C 1
ATOM 687 O O . ARG A 1 85 ? -2.949 -5.039 -0.360 1.00 85.19 85 ARG A O 1
ATOM 694 N N . ALA A 1 86 ? -3.234 -5.848 -2.443 1.00 80.69 86 ALA A N 1
ATOM 695 C CA . ALA A 1 86 ? -4.201 -6.885 -2.094 1.00 80.69 86 ALA A CA 1
ATOM 696 C C . ALA A 1 86 ? -3.594 -7.926 -1.141 1.00 80.69 86 ALA A C 1
ATOM 698 O O . ALA A 1 86 ? -4.148 -8.157 -0.074 1.00 80.69 86 ALA A O 1
ATOM 699 N N . GLN A 1 87 ? -2.406 -8.451 -1.450 1.00 80.12 87 GLN A N 1
ATOM 700 C CA . GLN A 1 87 ? -1.699 -9.413 -0.598 1.00 80.12 87 GLN A CA 1
ATOM 701 C C . GLN A 1 87 ? -1.376 -8.833 0.789 1.00 80.12 87 GLN A C 1
ATOM 703 O O . GLN A 1 87 ? -1.499 -9.513 1.806 1.00 80.12 87 GLN A O 1
ATOM 708 N N . LYS A 1 88 ? -0.977 -7.556 0.854 1.00 78.00 88 LYS A N 1
ATOM 709 C CA . LYS A 1 88 ? -0.746 -6.868 2.131 1.00 78.00 88 LYS A CA 1
ATOM 710 C C . LYS A 1 88 ? -2.038 -6.728 2.940 1.00 78.00 88 LYS A C 1
ATOM 712 O O . LYS A 1 88 ? -2.001 -6.873 4.157 1.00 78.00 88 LYS A O 1
ATOM 717 N N . MET A 1 89 ? -3.158 -6.430 2.283 1.00 79.19 89 MET A N 1
ATOM 718 C CA . MET A 1 89 ? -4.462 -6.340 2.946 1.00 79.19 89 MET A CA 1
ATOM 719 C C . MET A 1 89 ? -4.940 -7.706 3.437 1.00 79.19 89 MET A C 1
ATOM 721 O O . MET A 1 89 ? -5.389 -7.803 4.570 1.00 79.19 89 MET A O 1
ATOM 725 N N . GLU A 1 90 ? -4.754 -8.764 2.651 1.00 79.31 90 GLU A N 1
ATOM 726 C CA . GLU A 1 90 ? -5.057 -10.140 3.053 1.00 79.31 90 GLU A CA 1
ATOM 727 C C . GLU A 1 90 ? -4.254 -10.558 4.294 1.00 79.31 90 GLU A C 1
ATOM 729 O O . GLU A 1 90 ? -4.822 -11.060 5.264 1.00 79.31 90 GLU A O 1
ATOM 734 N N . SER A 1 91 ? -2.942 -10.282 4.324 1.00 76.81 91 SER A N 1
ATOM 735 C CA . SER A 1 91 ? -2.114 -10.619 5.490 1.00 76.81 91 SER A CA 1
ATOM 736 C C . SER A 1 91 ? -2.514 -9.823 6.737 1.00 76.81 91 SER A C 1
ATOM 738 O O . SER A 1 91 ? -2.472 -10.358 7.844 1.00 76.81 91 SER A O 1
ATOM 740 N N . LEU A 1 92 ? -2.880 -8.547 6.572 1.00 75.69 92 LEU A N 1
ATOM 741 C CA . LEU A 1 92 ? -3.412 -7.724 7.658 1.00 75.69 92 LEU A CA 1
ATOM 742 C C . LEU A 1 92 ? -4.760 -8.263 8.147 1.00 75.69 92 LEU A C 1
ATOM 744 O O . LEU A 1 92 ? -4.974 -8.291 9.353 1.00 75.69 92 LEU A O 1
ATOM 748 N N . GLY A 1 93 ? -5.614 -8.741 7.239 1.00 76.31 93 GLY A N 1
ATOM 749 C CA . GLY A 1 93 ? -6.891 -9.386 7.540 1.00 76.31 93 GLY A CA 1
ATOM 750 C C . GLY A 1 93 ? -6.751 -10.620 8.415 1.00 76.31 93 GLY A C 1
ATOM 751 O O . GLY A 1 93 ? -7.358 -10.705 9.480 1.00 76.31 93 GLY A O 1
ATOM 752 N N . VAL A 1 94 ? -5.874 -11.545 8.021 1.00 73.25 94 VAL A N 1
ATOM 753 C CA . VAL A 1 94 ? -5.597 -12.764 8.796 1.00 73.25 94 VAL A CA 1
ATOM 754 C C . VAL A 1 94 ? -5.048 -12.427 10.186 1.00 73.25 94 VAL A C 1
ATOM 756 O O . VAL A 1 94 ? -5.503 -12.986 11.185 1.00 73.25 94 VAL A O 1
ATOM 759 N N . LEU A 1 95 ? -4.093 -11.493 10.270 1.00 74.00 95 LEU A N 1
ATOM 760 C CA . LEU A 1 95 ? -3.494 -11.090 11.543 1.00 74.00 95 LEU A CA 1
ATOM 761 C C . LEU A 1 95 ? -4.517 -10.406 12.461 1.00 74.00 95 LEU A C 1
ATOM 763 O O . LEU A 1 95 ? -4.614 -10.741 13.640 1.00 74.00 95 LEU A O 1
ATOM 767 N N . ALA A 1 96 ? -5.286 -9.459 11.926 1.00 75.69 96 ALA A N 1
ATOM 768 C CA . ALA A 1 96 ? -6.304 -8.738 12.677 1.00 75.69 96 ALA A CA 1
ATOM 769 C C . ALA A 1 96 ? -7.453 -9.655 13.108 1.00 75.69 96 ALA A C 1
ATOM 771 O O . ALA A 1 96 ? -7.937 -9.497 14.221 1.00 75.69 96 ALA A O 1
ATOM 772 N N . GLY A 1 97 ? -7.836 -10.643 12.293 1.00 75.44 97 GLY A N 1
ATOM 773 C CA . GLY A 1 97 ? -8.820 -11.660 12.660 1.00 75.44 97 GLY A CA 1
ATOM 774 C C . GLY A 1 97 ? -8.389 -12.495 13.864 1.00 75.44 97 GLY A C 1
ATOM 775 O O . GLY A 1 97 ? -9.159 -12.649 14.812 1.00 75.44 97 GLY A O 1
ATOM 776 N N . GLY A 1 98 ? -7.136 -12.963 13.872 1.00 75.19 98 GLY A N 1
ATOM 777 C CA . GLY A 1 98 ? -6.564 -13.678 15.017 1.00 75.19 98 GLY A CA 1
ATOM 778 C C . GLY A 1 98 ? -6.495 -12.810 16.277 1.00 75.19 98 GLY A C 1
ATOM 779 O O . GLY A 1 98 ? -6.974 -13.212 17.334 1.00 75.19 98 GLY A O 1
ATOM 780 N N . ILE A 1 99 ? -5.987 -11.580 16.152 1.00 79.69 99 ILE A N 1
ATOM 781 C CA . ILE A 1 99 ? -5.906 -10.632 17.274 1.00 79.69 99 ILE A CA 1
ATOM 782 C C . ILE A 1 99 ? -7.305 -10.299 17.811 1.00 79.69 99 ILE A C 1
ATOM 784 O O . ILE A 1 99 ? -7.522 -10.321 19.020 1.00 79.69 99 ILE A O 1
ATOM 788 N N . ALA A 1 100 ? -8.269 -10.014 16.935 1.00 82.06 100 ALA A N 1
ATOM 789 C CA . ALA A 1 100 ? -9.633 -9.675 17.323 1.00 82.06 100 ALA A CA 1
ATOM 790 C C . ALA A 1 100 ? -10.335 -10.837 18.035 1.00 82.06 100 ALA A C 1
ATOM 792 O O . ALA A 1 100 ? -11.031 -10.619 19.026 1.00 82.06 100 ALA A O 1
ATOM 793 N N . HIS A 1 101 ? -10.131 -12.069 17.567 1.00 76.75 101 HIS A N 1
ATOM 794 C CA . HIS A 1 101 ? -10.612 -13.264 18.253 1.00 76.75 101 HIS A CA 1
ATOM 795 C C . HIS A 1 101 ? -10.053 -13.355 19.682 1.00 76.75 101 HIS A C 1
ATOM 797 O O . HIS A 1 101 ? -10.815 -13.537 20.632 1.00 76.75 101 HIS A O 1
ATOM 803 N N . ASP A 1 102 ? -8.748 -13.150 19.861 1.00 79.50 102 ASP A N 1
ATOM 804 C CA . ASP A 1 102 ? -8.112 -13.222 21.179 1.00 79.50 102 ASP A CA 1
ATOM 805 C C . ASP A 1 102 ? -8.575 -12.098 22.117 1.00 79.50 102 ASP A C 1
ATOM 807 O O . ASP A 1 102 ? -8.850 -12.344 23.294 1.00 79.50 102 ASP A O 1
ATOM 811 N N . PHE A 1 103 ? -8.755 -10.878 21.602 1.00 85.38 103 PHE A N 1
ATOM 812 C CA . PHE A 1 103 ? -9.356 -9.781 22.365 1.00 85.38 103 PHE A CA 1
ATOM 813 C C . PHE A 1 103 ? -10.792 -10.094 22.778 1.00 85.38 103 PHE A C 1
ATOM 815 O O . PHE A 1 103 ? -11.138 -9.904 23.943 1.00 85.38 103 PHE A O 1
ATOM 822 N N . ASN A 1 104 ? -11.619 -10.614 21.866 1.00 82.56 104 ASN A N 1
ATOM 823 C CA . ASN A 1 104 ? -12.985 -11.015 22.197 1.00 82.56 104 ASN A CA 1
ATOM 824 C C . ASN A 1 104 ? -13.002 -12.082 23.299 1.00 82.56 104 ASN A C 1
ATOM 826 O O . ASN A 1 104 ? -13.814 -11.981 24.216 1.00 82.56 104 ASN A O 1
ATOM 830 N N . ASN A 1 105 ? -12.075 -13.043 23.277 1.00 82.06 105 ASN A N 1
ATOM 831 C CA . ASN A 1 105 ? -11.967 -14.056 24.330 1.00 82.06 105 ASN A CA 1
ATOM 832 C C . ASN A 1 105 ? -11.674 -13.439 25.704 1.00 82.06 105 ASN A C 1
ATOM 834 O O . ASN A 1 105 ? -12.317 -13.792 26.695 1.00 82.06 105 ASN A O 1
ATOM 838 N N . LEU A 1 106 ? -10.736 -12.490 25.771 1.00 86.50 106 LEU A N 1
ATOM 839 C CA . LEU A 1 106 ? -10.414 -11.783 27.013 1.00 86.50 106 LEU A CA 1
ATOM 840 C C . LEU A 1 106 ? -11.584 -10.921 27.495 1.00 86.50 106 LEU A C 1
ATOM 842 O O . LEU A 1 106 ? -11.914 -10.932 28.681 1.00 86.50 106 LEU A O 1
ATOM 846 N N . LEU A 1 107 ? -12.241 -10.209 26.579 1.00 88.94 107 LEU A N 1
ATOM 847 C CA . LEU A 1 107 ? -13.367 -9.338 26.897 1.00 88.94 107 LEU A CA 1
ATOM 848 C C . LEU A 1 107 ? -14.564 -10.126 27.422 1.00 88.94 107 LEU A C 1
ATOM 850 O O . LEU A 1 107 ? -15.149 -9.709 28.416 1.00 88.94 107 LEU A O 1
ATOM 854 N N . VAL A 1 108 ? -14.885 -11.281 26.831 1.00 83.38 108 VAL A N 1
ATOM 855 C CA . VAL A 1 108 ? -15.948 -12.173 27.325 1.00 83.38 108 VAL A CA 1
ATOM 856 C C . VAL A 1 108 ? -15.654 -12.635 28.753 1.00 83.38 108 VAL A C 1
ATOM 858 O O . VAL A 1 108 ? -16.543 -12.595 29.604 1.00 83.38 108 VAL A O 1
ATOM 861 N N . ALA A 1 109 ? -14.410 -13.022 29.050 1.00 83.75 109 ALA A N 1
ATOM 862 C CA . ALA A 1 109 ? -14.021 -13.422 30.400 1.00 83.75 109 ALA A CA 1
ATOM 863 C C . ALA A 1 109 ? -14.129 -12.259 31.404 1.00 83.75 109 ALA A C 1
ATOM 865 O O . ALA A 1 109 ? -14.662 -12.439 32.500 1.00 83.75 109 ALA A O 1
ATOM 866 N N . MET A 1 110 ? -13.670 -11.059 31.027 1.00 88.06 110 MET A N 1
ATOM 867 C CA . MET A 1 110 ? -13.762 -9.860 31.868 1.00 88.06 110 MET A CA 1
ATOM 868 C C . MET A 1 110 ? -15.212 -9.448 32.128 1.00 88.06 110 MET A C 1
ATOM 870 O O . MET A 1 110 ? -15.567 -9.204 33.280 1.00 88.06 110 MET A O 1
ATOM 874 N N . LEU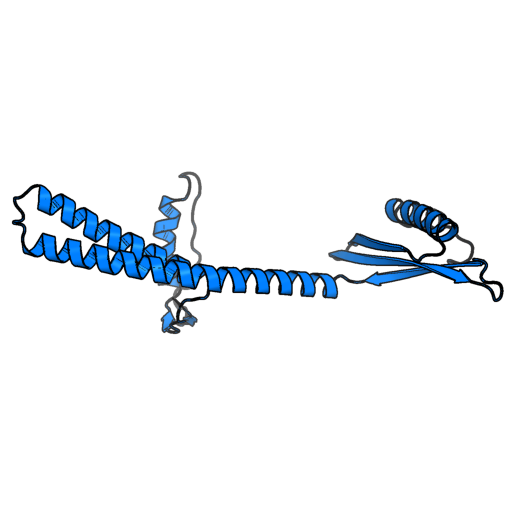 A 1 111 ? -16.050 -9.417 31.086 1.00 89.88 111 LEU A N 1
ATOM 875 C CA . LEU A 1 111 ? -17.483 -9.144 31.203 1.00 89.88 111 LEU A CA 1
ATOM 876 C C . LEU A 1 111 ? -18.154 -10.165 32.115 1.00 89.88 111 LEU A C 1
ATOM 878 O O . LEU A 1 111 ? -18.857 -9.775 33.036 1.00 89.88 111 LEU A O 1
ATOM 882 N N . SER A 1 112 ? -17.882 -11.460 31.930 1.00 89.38 112 SER A N 1
ATOM 883 C CA . SER A 1 112 ? -18.465 -12.507 32.771 1.00 89.38 112 SER A CA 1
ATOM 884 C C . SER A 1 112 ? -18.126 -12.319 34.251 1.00 89.38 112 SER A C 1
ATOM 886 O O . SER A 1 112 ? -19.022 -12.398 35.089 1.00 89.38 112 SER A O 1
ATOM 888 N N . GLN A 1 113 ? -16.861 -12.052 34.581 1.00 89.31 113 GLN A N 1
ATOM 889 C CA . GLN A 1 113 ? -16.443 -11.849 35.970 1.00 89.31 113 GLN A CA 1
ATOM 890 C C . GLN A 1 113 ? -17.016 -10.555 36.558 1.00 89.31 113 GLN A C 1
ATOM 892 O O . GLN A 1 113 ? -17.476 -10.554 37.698 1.00 89.31 113 GLN A O 1
ATOM 897 N N . ALA A 1 114 ? -17.038 -9.469 35.781 1.00 91.19 114 ALA A N 1
ATOM 898 C CA . ALA A 1 114 ? -17.607 -8.198 36.215 1.00 91.19 114 ALA A CA 1
ATOM 899 C C . ALA A 1 114 ? -19.124 -8.307 36.441 1.00 91.19 114 ALA A C 1
ATOM 901 O O . ALA A 1 114 ? -19.611 -7.899 37.491 1.00 91.19 114 ALA A O 1
ATOM 902 N N . SER A 1 115 ? -19.865 -8.932 35.523 1.00 88.31 115 SER A N 1
ATOM 903 C CA . SER A 1 115 ? -21.304 -9.165 35.677 1.00 88.31 115 SER A CA 1
ATOM 904 C C . SER A 1 115 ? -21.616 -10.062 36.877 1.00 88.31 115 SER A C 1
ATOM 906 O O . SER A 1 115 ? -22.543 -9.766 37.625 1.00 88.31 115 SER A O 1
ATOM 908 N N . LEU A 1 116 ? -20.830 -11.120 37.118 1.00 90.75 116 LEU A N 1
ATOM 909 C CA . LEU A 1 116 ? -20.988 -11.959 38.313 1.00 90.75 116 LEU A CA 1
ATOM 910 C C . LEU A 1 116 ? -20.702 -11.183 39.603 1.00 90.75 116 LEU A C 1
ATOM 912 O O . LEU A 1 116 ? -21.459 -11.298 40.563 1.00 90.75 116 LEU A O 1
ATOM 916 N N . ALA A 1 117 ? -19.646 -10.366 39.628 1.00 91.38 117 ALA A N 1
ATOM 917 C CA . ALA A 1 117 ? -19.353 -9.508 40.771 1.00 91.38 117 ALA A CA 1
ATOM 918 C C . ALA A 1 117 ? -20.501 -8.522 41.034 1.00 91.38 117 ALA A C 1
ATOM 920 O O . ALA A 1 117 ? -20.900 -8.347 42.180 1.00 91.38 117 ALA A O 1
ATOM 921 N N . GLN A 1 118 ? -21.077 -7.937 39.981 1.00 89.75 118 GLN A N 1
ATOM 922 C CA . GLN A 1 118 ? -22.183 -6.987 40.087 1.00 89.75 118 GLN A CA 1
ATOM 923 C C . GLN A 1 118 ? -23.446 -7.614 40.692 1.00 89.75 118 GLN A C 1
ATOM 925 O O . GLN A 1 118 ? -24.100 -6.971 41.504 1.00 89.75 118 GLN A O 1
ATOM 930 N N . VAL A 1 119 ? -23.752 -8.878 40.370 1.00 91.75 119 VAL A N 1
ATOM 931 C CA . VAL A 1 119 ? -24.882 -9.628 40.962 1.00 91.75 119 VAL A CA 1
ATOM 932 C C . VAL A 1 119 ? -24.747 -9.788 42.484 1.00 91.75 119 VAL A C 1
ATOM 934 O O . VAL A 1 119 ? -25.751 -9.924 43.180 1.00 91.75 119 VAL A O 1
ATOM 937 N N . HIS A 1 120 ? -23.523 -9.766 43.015 1.00 91.25 120 HIS A N 1
ATOM 938 C CA . HIS A 1 120 ? -23.244 -9.921 44.446 1.00 91.25 120 HIS A CA 1
ATOM 939 C C . HIS A 1 120 ? -23.006 -8.595 45.187 1.00 91.25 120 HIS A C 1
ATOM 941 O O . HIS A 1 120 ? -22.712 -8.620 46.384 1.00 91.25 120 HIS A O 1
ATOM 947 N N . LEU A 1 121 ? -23.119 -7.452 44.505 1.00 92.50 121 LEU A N 1
ATOM 948 C CA . LEU A 1 121 ? -22.925 -6.121 45.079 1.00 92.50 121 LEU A CA 1
ATOM 949 C C . LEU A 1 121 ? -24.266 -5.394 45.214 1.00 92.50 121 LEU A C 1
ATOM 951 O O . LEU A 1 121 ? -25.061 -5.361 44.279 1.00 92.50 121 LEU A O 1
ATOM 955 N N . ASP A 1 122 ? -24.481 -4.749 46.360 1.00 91.88 122 ASP A N 1
ATOM 956 C CA . ASP A 1 122 ? -25.570 -3.781 46.522 1.00 91.88 122 ASP A CA 1
ATOM 957 C C . ASP A 1 122 ? -25.228 -2.465 45.812 1.00 91.88 122 ASP A C 1
ATOM 959 O O . ASP A 1 122 ? -24.090 -1.992 45.886 1.00 91.88 122 ASP A O 1
ATOM 963 N N . GLU A 1 123 ? -26.225 -1.813 45.208 1.00 90.19 123 GLU A N 1
ATOM 964 C CA . GLU A 1 123 ? -26.031 -0.555 44.463 1.00 90.19 123 GLU A CA 1
ATOM 965 C C . GLU A 1 123 ? -25.481 0.590 45.327 1.00 90.19 123 GLU A C 1
ATOM 967 O O . GLU A 1 123 ? -24.840 1.509 44.821 1.00 90.19 123 GLU A O 1
ATOM 972 N N . SER A 1 124 ? -25.689 0.537 46.646 1.00 90.38 124 SER A N 1
ATOM 973 C CA . SER A 1 124 ? -25.159 1.527 47.588 1.00 90.38 124 SER A CA 1
ATOM 974 C C . SER A 1 124 ? -23.658 1.380 47.856 1.00 90.38 124 SER A C 1
ATOM 976 O O . SER A 1 124 ? -23.063 2.235 48.514 1.00 90.38 124 SER A O 1
ATOM 978 N N . GLN A 1 125 ? -23.041 0.273 47.434 1.00 93.00 125 GLN A N 1
ATOM 979 C CA . GLN A 1 125 ? -21.627 0.017 47.675 1.00 93.00 125 GLN A CA 1
ATOM 980 C C . GLN A 1 125 ? -20.772 0.757 46.635 1.00 93.00 125 GLN A C 1
ATOM 982 O O . GLN A 1 125 ? -21.022 0.617 45.439 1.00 93.00 125 GLN A O 1
ATOM 987 N N . PRO A 1 126 ? -19.693 1.461 47.034 1.00 89.19 126 PRO A N 1
ATOM 988 C CA . PRO A 1 126 ? -18.801 2.141 46.085 1.00 89.19 126 PRO A CA 1
ATOM 989 C C . PRO A 1 126 ? -18.232 1.212 44.999 1.00 89.19 126 PRO A C 1
ATOM 991 O O . PRO A 1 126 ? -17.992 1.629 43.868 1.00 89.19 126 PRO A O 1
ATOM 994 N N . ALA A 1 127 ? -18.049 -0.072 45.325 1.00 91.81 127 ALA A N 1
ATOM 995 C CA . ALA A 1 127 ? -17.594 -1.091 44.384 1.00 91.81 127 ALA A CA 1
ATOM 996 C C . ALA A 1 127 ? -18.574 -1.327 43.219 1.00 91.81 127 ALA A C 1
ATOM 998 O O . ALA A 1 127 ? -18.118 -1.652 42.124 1.00 91.81 127 ALA A O 1
ATOM 999 N N . TYR A 1 128 ? -19.884 -1.124 43.412 1.00 92.88 128 TYR A N 1
ATOM 1000 C CA . TYR A 1 128 ? -20.889 -1.302 42.359 1.00 92.88 128 TYR A CA 1
ATOM 1001 C C . TYR A 1 128 ? -20.650 -0.344 41.187 1.00 92.88 128 TYR A C 1
ATOM 1003 O O . TYR A 1 128 ? -20.635 -0.764 40.030 1.00 92.88 128 TYR A O 1
ATOM 1011 N N . GLU A 1 129 ? -20.367 0.931 41.473 1.00 90.31 129 GLU A N 1
ATOM 1012 C CA . GLU A 1 129 ? -20.067 1.929 40.439 1.00 90.31 129 GLU A CA 1
ATOM 1013 C C . GLU A 1 129 ? -18.780 1.582 39.671 1.00 90.31 129 GLU A C 1
ATOM 1015 O O . GLU A 1 129 ? -18.718 1.726 38.448 1.00 90.31 129 GLU A O 1
ATOM 1020 N N . HIS A 1 130 ? -17.754 1.079 40.365 1.00 90.06 130 HIS A N 1
ATOM 1021 C CA . HIS A 1 130 ? -16.512 0.640 39.728 1.00 90.06 130 HIS A CA 1
ATOM 1022 C C . HIS A 1 130 ? -16.730 -0.558 38.797 1.00 90.06 130 HIS A C 1
ATOM 1024 O O . HIS A 1 130 ? -16.245 -0.540 37.664 1.00 90.06 130 HIS A O 1
ATOM 1030 N N . VAL A 1 131 ? -17.485 -1.567 39.239 1.00 93.44 131 VAL A N 1
ATOM 1031 C CA . VAL A 1 131 ? -17.805 -2.748 38.424 1.00 93.44 131 VAL A CA 1
ATOM 1032 C C . VAL A 1 131 ? -18.676 -2.369 37.224 1.00 93.44 131 VAL A C 1
ATOM 1034 O O . VAL A 1 131 ? -18.390 -2.803 36.111 1.00 93.44 131 VAL A O 1
ATOM 1037 N N . SER A 1 132 ? -19.657 -1.482 37.404 1.00 88.81 132 SER A N 1
ATOM 1038 C CA . SER A 1 132 ? -20.483 -0.959 36.306 1.00 88.81 132 SER A CA 1
ATOM 1039 C C . SER A 1 132 ? -19.637 -0.260 35.230 1.00 88.81 132 SER A C 1
ATOM 1041 O O . SER A 1 132 ? -19.771 -0.544 34.037 1.00 88.81 132 SER A O 1
ATOM 1043 N N . LYS A 1 133 ? -18.665 0.571 35.635 1.00 88.50 133 LYS A N 1
ATOM 1044 C CA . LYS A 1 133 ? -17.705 1.195 34.704 1.00 88.50 133 LYS A CA 1
ATOM 1045 C C . LYS A 1 133 ? -16.822 0.170 33.987 1.00 88.50 133 LYS A C 1
ATOM 1047 O O . LYS A 1 133 ? -16.508 0.365 32.816 1.00 88.50 133 LYS A O 1
ATOM 1052 N N . MET A 1 134 ? -16.428 -0.919 34.655 1.00 91.31 134 MET A N 1
ATOM 1053 C CA . MET A 1 134 ? -15.670 -2.003 34.016 1.00 91.31 134 MET A CA 1
ATOM 1054 C C . MET A 1 134 ? -16.489 -2.720 32.938 1.00 91.31 134 MET A C 1
ATOM 1056 O O . MET A 1 134 ? -15.953 -2.979 31.862 1.00 91.31 134 MET A O 1
ATOM 1060 N N . VAL A 1 135 ? -17.771 -3.002 33.201 1.00 89.88 135 VAL A N 1
ATOM 1061 C CA . VAL A 1 135 ? -18.685 -3.599 32.211 1.00 89.88 135 VAL A CA 1
ATOM 1062 C C . VAL A 1 135 ? -18.806 -2.688 30.988 1.00 89.88 135 VAL A C 1
ATOM 1064 O O . VAL A 1 135 ? -18.531 -3.131 29.875 1.00 89.88 135 VAL A O 1
ATOM 1067 N N . GLN A 1 136 ? -19.094 -1.398 31.192 1.00 86.50 136 GLN A N 1
ATOM 1068 C CA . GLN A 1 136 ? -19.198 -0.426 30.096 1.00 86.50 136 GLN A CA 1
ATOM 1069 C C . GLN A 1 136 ? -17.907 -0.327 29.269 1.00 86.50 136 GLN A C 1
ATOM 1071 O O . GLN A 1 136 ? -17.951 -0.302 28.038 1.00 86.50 136 GLN A O 1
ATOM 1076 N N . ALA A 1 137 ? -16.741 -0.301 29.923 1.00 85.56 137 ALA A N 1
ATOM 1077 C CA . ALA A 1 137 ? -15.455 -0.261 29.231 1.00 85.56 137 ALA A CA 1
ATOM 1078 C C . ALA A 1 137 ? -15.204 -1.532 28.398 1.00 85.56 137 ALA A C 1
ATOM 1080 O O . ALA A 1 137 ? -14.701 -1.448 27.276 1.00 85.56 137 ALA A O 1
ATOM 1081 N N . ALA A 1 138 ? -15.580 -2.706 28.915 1.00 89.31 138 ALA A N 1
ATOM 1082 C CA . ALA A 1 138 ? -15.447 -3.970 28.198 1.00 89.31 138 ALA A CA 1
ATOM 1083 C C . ALA A 1 138 ? -16.383 -4.047 26.975 1.00 89.31 138 ALA A C 1
ATOM 1085 O O . ALA A 1 138 ? -15.966 -4.504 25.910 1.00 89.31 138 ALA A O 1
ATOM 1086 N N . GLU A 1 139 ? -17.614 -3.540 27.076 1.00 86.00 139 GLU A N 1
ATOM 1087 C CA . GLU A 1 139 ? -18.554 -3.451 25.946 1.00 86.00 139 GLU A CA 1
ATOM 1088 C C . GLU A 1 139 ? -18.058 -2.503 24.843 1.00 86.00 139 GLU A C 1
ATOM 1090 O O . GLU A 1 139 ? -18.138 -2.819 23.646 1.00 86.00 139 GLU A O 1
ATOM 1095 N N . GLN A 1 140 ? -17.486 -1.358 25.230 1.00 84.19 140 GLN A N 1
ATOM 1096 C CA . GLN A 1 140 ? -16.849 -0.429 24.295 1.00 84.19 140 GLN A CA 1
ATOM 1097 C C . GLN A 1 140 ? -15.651 -1.076 23.594 1.00 84.19 140 GLN A C 1
ATOM 1099 O O . GLN A 1 140 ? -15.548 -1.020 22.368 1.00 84.19 140 GLN A O 1
ATOM 1104 N N . ALA A 1 141 ? -14.780 -1.756 24.343 1.00 85.81 141 ALA A N 1
ATOM 1105 C CA . ALA A 1 141 ? -13.644 -2.475 23.774 1.00 85.81 141 ALA A CA 1
ATOM 1106 C C . ALA A 1 141 ? -14.085 -3.597 22.816 1.00 85.81 141 ALA A C 1
ATOM 1108 O O . ALA A 1 141 ? -13.472 -3.785 21.763 1.00 85.81 141 ALA A O 1
ATOM 1109 N N . ALA A 1 142 ? -15.184 -4.298 23.114 1.00 84.62 142 ALA A N 1
ATOM 1110 C CA . ALA A 1 142 ? -15.743 -5.315 22.221 1.00 84.62 142 ALA A CA 1
ATOM 1111 C C . ALA A 1 142 ? -16.256 -4.698 20.914 1.00 84.62 142 ALA A C 1
ATOM 1113 O O . ALA A 1 142 ? -16.088 -5.269 19.837 1.00 84.62 142 ALA A O 1
ATOM 1114 N N . THR A 1 143 ? -16.840 -3.502 20.992 1.00 82.50 143 THR A N 1
ATOM 1115 C CA . THR A 1 143 ? -17.294 -2.752 19.814 1.00 82.50 143 THR A CA 1
ATOM 1116 C C . THR A 1 143 ? -16.122 -2.335 18.932 1.00 82.50 143 THR A C 1
ATOM 1118 O O . THR A 1 143 ? -16.149 -2.595 17.730 1.00 82.50 143 THR A O 1
ATOM 1121 N N . LEU A 1 144 ? -15.055 -1.793 19.521 1.00 81.94 144 LEU A N 1
ATOM 1122 C CA . LEU A 1 144 ? -13.829 -1.448 18.792 1.00 81.94 144 LEU A CA 1
ATOM 1123 C C . LEU A 1 144 ? -13.169 -2.680 18.157 1.00 81.94 144 LEU A C 1
ATOM 1125 O 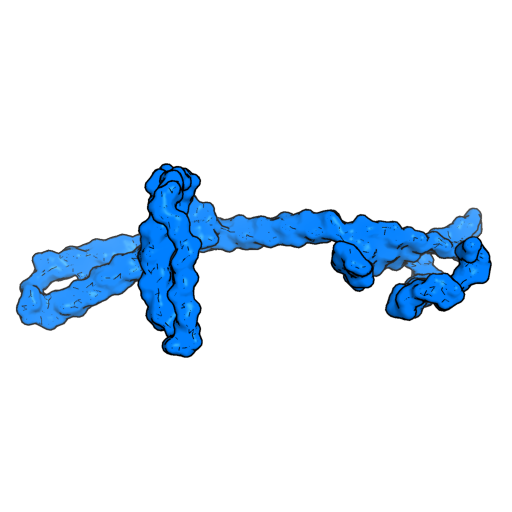O . LEU A 1 144 ? -12.705 -2.623 17.022 1.00 81.94 144 LEU A O 1
ATOM 1129 N N . THR A 1 145 ? -13.172 -3.815 18.858 1.00 82.06 145 THR A N 1
ATOM 1130 C CA . THR A 1 145 ? -12.617 -5.078 18.346 1.00 82.06 145 THR A CA 1
ATOM 1131 C C . THR A 1 145 ? -13.407 -5.594 17.139 1.00 82.06 145 THR A C 1
ATOM 1133 O O . THR A 1 145 ? -12.815 -6.040 16.156 1.00 82.06 145 THR A O 1
ATOM 1136 N N . ARG A 1 146 ? -14.743 -5.473 17.157 1.00 77.94 146 ARG A N 1
ATOM 1137 C CA . ARG A 1 146 ? -15.594 -5.785 15.994 1.00 77.94 146 ARG A CA 1
ATOM 1138 C C . ARG A 1 146 ? -15.327 -4.854 14.812 1.00 77.94 146 ARG A C 1
ATOM 1140 O O . ARG A 1 146 ? -15.220 -5.332 13.688 1.00 77.94 146 ARG A O 1
ATOM 1147 N N . GLN A 1 147 ? -15.162 -3.555 15.059 1.00 76.56 147 GLN A N 1
ATOM 1148 C CA . GLN A 1 147 ? -14.815 -2.587 14.012 1.00 76.56 147 GLN A CA 1
ATOM 1149 C C . GLN A 1 147 ? -13.441 -2.880 13.391 1.00 76.56 147 GLN A C 1
ATOM 1151 O O . GLN A 1 147 ? -13.289 -2.800 12.173 1.00 76.56 147 GLN A O 1
ATOM 1156 N N . LEU A 1 148 ? -12.455 -3.282 14.203 1.00 74.25 148 LEU A N 1
ATOM 1157 C CA . LEU A 1 148 ? -11.141 -3.718 13.722 1.00 74.25 148 LEU A CA 1
ATOM 1158 C C . LEU A 1 148 ? -11.261 -4.945 12.803 1.00 74.25 148 LEU A C 1
ATOM 1160 O O . LEU A 1 148 ? -10.632 -4.987 11.746 1.00 74.25 148 LEU A O 1
ATOM 1164 N N . LEU A 1 149 ? -12.096 -5.919 13.182 1.00 71.62 149 LEU A N 1
ATOM 1165 C CA . LEU A 1 149 ? -12.351 -7.121 12.391 1.00 71.62 149 LEU A CA 1
ATOM 1166 C C . LEU A 1 149 ? -13.019 -6.788 11.047 1.00 71.62 149 LEU A C 1
ATOM 1168 O O . LEU A 1 149 ? -12.547 -7.256 10.009 1.00 71.62 149 LEU A O 1
ATOM 1172 N N . ALA A 1 150 ? -14.051 -5.940 11.060 1.00 70.56 150 ALA A N 1
ATOM 1173 C CA . ALA A 1 150 ? -14.744 -5.474 9.858 1.00 70.56 150 ALA A CA 1
ATOM 1174 C C . ALA A 1 150 ? -13.789 -4.737 8.905 1.00 70.56 150 ALA A C 1
ATOM 1176 O O . ALA A 1 150 ? -13.705 -5.066 7.724 1.00 70.56 150 ALA A O 1
ATOM 1177 N N . TYR A 1 151 ? -12.969 -3.822 9.434 1.00 67.25 151 TYR A N 1
ATOM 1178 C CA . TYR A 1 151 ? -11.967 -3.099 8.646 1.00 67.25 151 TYR A CA 1
ATOM 1179 C C . TYR A 1 151 ? -10.904 -4.022 8.032 1.00 67.25 151 TYR A C 1
ATOM 1181 O O . TYR A 1 151 ? -10.368 -3.755 6.958 1.00 67.25 151 TYR A O 1
ATOM 1189 N N . SER A 1 152 ? -10.597 -5.126 8.711 1.00 65.75 152 SER A N 1
ATOM 1190 C CA . SER A 1 152 ? -9.627 -6.114 8.249 1.00 65.75 152 SER A CA 1
ATOM 1191 C C . SER A 1 152 ? -10.188 -7.118 7.228 1.00 65.75 152 SER A C 1
ATOM 1193 O O . SER A 1 152 ? -9.453 -7.968 6.735 1.00 65.75 152 SER A O 1
ATOM 1195 N N . GLY A 1 153 ? -11.479 -7.024 6.888 1.00 61.47 153 GLY A N 1
ATOM 1196 C CA . GLY A 1 153 ? -12.147 -7.951 5.969 1.00 61.47 153 GLY A CA 1
ATOM 1197 C C . GLY A 1 153 ? -12.457 -9.325 6.577 1.00 61.47 153 GLY A C 1
ATOM 1198 O O . GLY A 1 153 ? -12.811 -10.244 5.847 1.00 61.47 153 GLY A O 1
ATOM 1199 N N . GLY A 1 154 ? -12.314 -9.474 7.900 1.00 53.25 154 GLY A N 1
ATOM 1200 C CA . GLY A 1 154 ? -12.604 -10.703 8.649 1.00 53.25 154 GLY A CA 1
ATOM 1201 C C . GLY A 1 154 ? -14.013 -10.762 9.252 1.00 53.25 154 GLY A C 1
ATOM 1202 O O . GLY A 1 154 ? -14.314 -11.689 10.000 1.00 53.25 154 GLY A O 1
ATOM 1203 N N . GLY A 1 155 ? -14.863 -9.768 8.981 1.00 53.31 155 GLY A N 1
ATOM 1204 C CA . GLY A 1 155 ? -16.268 -9.773 9.386 1.00 53.31 155 GLY A CA 1
ATOM 1205 C C . GLY A 1 155 ? -17.102 -10.695 8.497 1.00 53.31 155 GLY A C 1
ATOM 1206 O O . GLY A 1 155 ? -16.845 -10.828 7.301 1.00 53.31 155 GLY A O 1
ATOM 1207 N N . GLN A 1 156 ? -18.109 -11.350 9.073 1.00 51.44 156 GLN A N 1
ATOM 1208 C CA . GLN A 1 156 ? -19.125 -12.028 8.278 1.00 51.44 156 GLN A CA 1
ATOM 1209 C C . GLN A 1 156 ? -20.000 -10.943 7.648 1.00 51.44 156 GLN A C 1
ATOM 1211 O O . GLN A 1 156 ? -20.769 -10.307 8.365 1.00 51.44 156 GLN A O 1
ATOM 1216 N N . PHE A 1 157 ? -19.840 -10.719 6.339 1.00 57.28 157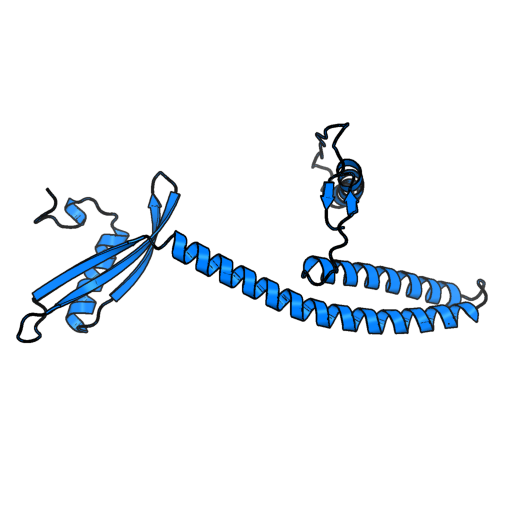 PHE A N 1
ATOM 1217 C CA . PHE A 1 157 ? -20.635 -9.737 5.603 1.00 57.28 157 PHE A CA 1
ATOM 1218 C C . PHE A 1 157 ? -22.119 -10.025 5.838 1.00 57.28 157 PHE A C 1
ATOM 1220 O O . PHE A 1 157 ? -22.635 -11.061 5.402 1.00 57.28 157 PHE A O 1
ATOM 1227 N N . THR A 1 158 ? -22.798 -9.133 6.549 1.00 59.53 158 THR A N 1
ATOM 1228 C CA . THR A 1 158 ? -24.237 -9.226 6.772 1.00 59.53 158 THR A CA 1
ATOM 1229 C C . THR A 1 158 ? -24.882 -8.268 5.800 1.00 59.53 158 THR A C 1
ATOM 1231 O O . THR A 1 158 ? -25.143 -7.110 6.111 1.00 59.53 158 THR A O 1
ATOM 1234 N N . ILE A 1 159 ? -25.117 -8.768 4.587 1.00 73.69 159 ILE A N 1
ATOM 1235 C CA . ILE A 1 159 ? -25.848 -8.011 3.580 1.00 73.69 159 ILE A CA 1
ATOM 1236 C C . ILE A 1 159 ? -27.282 -7.838 4.071 1.00 73.69 159 ILE A C 1
ATOM 1238 O O . ILE A 1 159 ? -28.035 -8.809 4.176 1.00 73.69 159 ILE A O 1
ATOM 1242 N N . GLN A 1 160 ? -27.644 -6.598 4.376 1.00 79.94 160 GLN A N 1
ATOM 1243 C CA . GLN A 1 160 ? -28.996 -6.225 4.765 1.00 79.94 160 GLN A CA 1
ATOM 1244 C C . GLN A 1 160 ? -29.435 -4.948 4.036 1.00 79.94 160 GLN A C 1
ATOM 1246 O O . GLN A 1 160 ? -28.586 -4.119 3.695 1.00 79.94 160 GLN A O 1
ATOM 1251 N N . PRO A 1 161 ? -30.749 -4.763 3.805 1.00 84.62 161 PRO A N 1
ATOM 1252 C CA . PRO A 1 161 ? -31.265 -3.550 3.185 1.00 84.62 161 PRO A CA 1
ATOM 1253 C C . PRO A 1 161 ? -30.951 -2.325 4.050 1.00 84.62 161 PRO A C 1
ATOM 1255 O O . PRO A 1 161 ? -31.446 -2.195 5.171 1.00 84.62 161 PRO A O 1
ATOM 1258 N N . LEU A 1 162 ? -30.147 -1.407 3.520 1.00 86.81 162 LEU A N 1
ATOM 1259 C CA . LEU A 1 162 ? -29.673 -0.223 4.222 1.00 86.81 162 LEU A CA 1
ATOM 1260 C C . LEU A 1 162 ? -30.340 1.052 3.691 1.00 86.81 162 LEU A C 1
ATOM 1262 O O . LEU A 1 162 ? -30.401 1.292 2.483 1.00 86.81 162 LEU A O 1
ATOM 1266 N N . HIS A 1 163 ? -30.782 1.910 4.612 1.00 89.44 163 HIS A N 1
ATOM 1267 C CA . HIS A 1 163 ? -31.267 3.254 4.313 1.00 89.44 163 HIS A CA 1
ATOM 1268 C C . HIS A 1 163 ? -30.111 4.265 4.374 1.00 89.44 163 HIS A C 1
ATOM 1270 O O . HIS A 1 163 ? -29.755 4.752 5.450 1.00 89.44 163 HIS A O 1
ATOM 1276 N N . LEU A 1 164 ? -29.536 4.606 3.218 1.00 88.44 164 LEU A N 1
ATOM 1277 C CA . LEU A 1 164 ? -28.326 5.436 3.112 1.00 88.44 164 LEU A CA 1
ATOM 1278 C C . LEU A 1 164 ? -28.403 6.762 3.878 1.00 88.44 164 LEU A C 1
ATOM 1280 O O . LEU A 1 164 ? -27.476 7.078 4.617 1.00 88.44 164 LEU A O 1
ATOM 1284 N N . ASN A 1 165 ? -29.511 7.505 3.775 1.00 90.56 165 ASN A N 1
ATOM 1285 C CA . ASN A 1 165 ? -29.632 8.790 4.477 1.00 90.56 165 ASN A CA 1
ATOM 1286 C C . ASN A 1 165 ? -29.530 8.629 5.998 1.00 90.56 165 ASN A C 1
ATOM 1288 O O . ASN A 1 165 ? -28.918 9.458 6.655 1.00 90.56 165 ASN A O 1
ATOM 1292 N N . LYS A 1 166 ? -30.044 7.520 6.547 1.00 86.31 166 LYS A N 1
ATOM 1293 C CA . LYS A 1 166 ? -30.018 7.274 7.990 1.00 86.31 166 LYS A CA 1
ATOM 1294 C C . LYS A 1 166 ? -28.596 6.968 8.468 1.00 86.31 166 LYS A C 1
ATOM 1296 O O . LYS A 1 166 ? -28.170 7.488 9.491 1.00 86.31 166 LYS A O 1
ATOM 1301 N N . LEU A 1 167 ? -27.846 6.175 7.697 1.00 85.12 167 LEU A N 1
ATOM 1302 C CA . LEU A 1 167 ? -26.432 5.902 7.975 1.00 85.12 167 LEU A CA 1
ATOM 1303 C C . LEU A 1 167 ? -25.587 7.186 7.907 1.00 85.12 167 LEU A C 1
ATOM 1305 O O . LEU A 1 167 ? -24.696 7.401 8.733 1.00 85.12 167 LEU A O 1
ATOM 1309 N N . ILE A 1 168 ? -25.862 8.041 6.916 1.00 89.00 168 ILE A N 1
ATOM 1310 C CA . ILE A 1 168 ? -25.189 9.334 6.766 1.00 89.00 168 ILE A CA 1
ATOM 1311 C C . ILE A 1 168 ? -25.493 10.224 7.973 1.00 89.00 168 ILE A C 1
ATOM 1313 O O . ILE A 1 168 ? -24.554 10.769 8.543 1.00 89.00 168 ILE A O 1
ATOM 1317 N N . ASP A 1 169 ? -26.750 10.315 8.410 1.00 85.31 169 ASP A N 1
ATOM 1318 C CA . ASP A 1 169 ? -27.132 11.098 9.591 1.00 85.31 169 ASP A CA 1
ATOM 1319 C C . ASP A 1 169 ? -26.396 10.625 10.860 1.00 85.31 169 ASP A C 1
ATOM 1321 O O . ASP A 1 169 ? -25.801 11.436 11.571 1.00 85.31 169 ASP A O 1
ATOM 1325 N N . GLU A 1 170 ? -26.347 9.310 11.107 1.00 79.25 170 GLU A N 1
ATOM 1326 C CA . GLU A 1 170 ? -25.615 8.720 12.242 1.00 79.25 170 GLU A CA 1
ATOM 1327 C C . GLU A 1 170 ? -24.104 9.025 12.184 1.00 79.25 170 GLU A C 1
ATOM 1329 O O . GLU A 1 170 ? -23.472 9.322 13.202 1.00 79.25 170 GLU A O 1
ATOM 1334 N N . SER A 1 171 ? -23.517 9.013 10.984 1.00 78.75 171 SER A N 1
ATOM 1335 C CA . SER A 1 171 ? -22.096 9.323 10.766 1.00 78.75 171 SER A CA 1
ATOM 1336 C C . SER A 1 171 ? -21.789 10.819 10.902 1.00 78.75 171 SER A C 1
ATOM 1338 O O . SER A 1 171 ? -20.716 11.211 11.369 1.00 78.75 171 SER A O 1
ATOM 1340 N N . VAL A 1 172 ? -22.732 11.672 10.500 1.00 85.75 172 VAL A N 1
ATOM 1341 C CA . VAL A 1 172 ? -22.617 13.134 10.539 1.00 85.75 172 VAL A CA 1
ATOM 1342 C C . VAL A 1 172 ? -22.544 13.646 11.970 1.00 85.75 172 VAL A C 1
ATOM 1344 O O . VAL A 1 172 ? -21.771 14.567 12.232 1.00 85.75 172 VAL A O 1
ATOM 1347 N N . GLU A 1 173 ? -23.271 13.038 12.906 1.00 76.69 173 GLU A N 1
ATOM 1348 C CA . GLU A 1 173 ? -23.181 13.395 14.326 1.00 76.69 173 GLU A CA 1
ATOM 1349 C C . GLU A 1 173 ? -21.755 13.213 14.872 1.00 76.69 173 GLU A C 1
ATOM 1351 O O . GLU A 1 173 ? -21.218 14.104 15.534 1.00 76.69 173 GLU A O 1
ATOM 1356 N N . LEU A 1 174 ? -21.080 12.118 14.509 1.00 72.75 174 LEU A N 1
ATOM 1357 C CA . LEU A 1 174 ? -19.678 11.889 14.878 1.00 72.75 174 LEU A CA 1
ATOM 1358 C C . LEU A 1 174 ? -18.731 12.889 14.195 1.00 72.75 174 LEU A C 1
ATOM 1360 O O . LEU A 1 174 ? -17.812 13.418 14.827 1.00 72.75 174 LEU A O 1
ATOM 1364 N N . LEU A 1 175 ? -18.965 13.194 12.914 1.00 77.06 175 LEU A N 1
ATOM 1365 C CA . LEU A 1 175 ? -18.158 14.155 12.155 1.00 77.06 175 LEU A CA 1
ATOM 1366 C C . LEU A 1 175 ? -18.294 15.585 12.689 1.00 77.06 175 LEU A C 1
ATOM 1368 O O . LEU A 1 175 ? -17.296 16.299 12.763 1.00 77.06 175 LEU A O 1
ATOM 1372 N N . ARG A 1 176 ? -19.489 16.003 13.12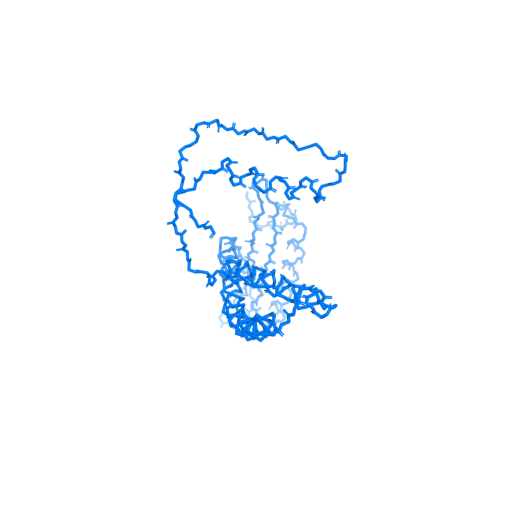2 1.00 79.88 176 ARG A N 1
ATOM 1373 C CA . ARG A 1 176 ? -19.722 17.325 13.732 1.00 79.88 176 ARG A CA 1
ATOM 1374 C C . ARG A 1 176 ? -18.889 17.538 14.994 1.00 79.88 176 ARG A C 1
ATOM 1376 O O . ARG A 1 176 ? -18.462 18.660 15.249 1.00 79.88 176 ARG A O 1
ATOM 1383 N N . VAL A 1 177 ? -18.639 16.477 15.763 1.00 76.38 177 VAL A N 1
ATOM 1384 C CA . VAL A 1 177 ? -17.784 16.527 16.960 1.00 76.38 177 VAL A CA 1
ATOM 1385 C C . VAL A 1 177 ? -16.299 16.598 16.589 1.00 76.38 177 VAL A C 1
ATOM 1387 O O . VAL A 1 177 ? -15.531 17.280 17.266 1.00 76.38 177 VAL A O 1
ATOM 1390 N N . ALA A 1 178 ? -15.885 15.913 15.520 1.00 75.00 178 ALA A N 1
ATOM 1391 C CA . ALA A 1 178 ? -14.487 15.854 15.089 1.00 75.00 178 ALA A CA 1
ATOM 1392 C C . ALA A 1 178 ? -14.026 17.090 14.291 1.00 75.00 178 ALA A C 1
ATOM 1394 O O . ALA A 1 178 ? -12.833 17.403 14.269 1.00 75.00 178 ALA A O 1
ATOM 1395 N N . LEU A 1 179 ? -14.945 17.785 13.616 1.00 81.00 179 LEU A N 1
ATOM 1396 C CA . LEU A 1 179 ? -14.621 18.928 12.766 1.00 81.00 179 LEU A CA 1
ATOM 1397 C C . LEU A 1 179 ? -14.346 20.209 13.582 1.00 81.00 179 LEU A C 1
ATOM 1399 O O . LEU A 1 179 ? -15.048 20.508 14.552 1.00 81.00 179 LEU A O 1
ATOM 1403 N N . PRO A 1 180 ? -13.357 21.032 13.180 1.00 82.56 180 PRO A N 1
ATOM 1404 C CA . PRO A 1 180 ? -13.155 22.356 13.759 1.00 82.56 180 PRO A CA 1
ATOM 1405 C C . PRO A 1 180 ? -14.385 23.249 13.550 1.00 82.56 180 PRO A C 1
ATOM 1407 O O . PRO A 1 180 ? -14.987 23.235 12.481 1.00 82.56 180 PRO A O 1
ATOM 1410 N N . LYS A 1 181 ? -14.690 24.129 14.514 1.00 80.69 181 LYS A N 1
ATOM 1411 C CA . LYS A 1 181 ? -15.858 25.043 14.477 1.00 80.69 181 LYS A CA 1
ATOM 1412 C C . LYS A 1 181 ? -15.937 25.978 13.256 1.00 80.69 181 LYS A C 1
ATOM 1414 O O . LYS A 1 181 ? -16.938 26.662 13.087 1.00 80.69 181 LYS A O 1
ATOM 1419 N N . GLN A 1 182 ? -14.874 26.068 12.461 1.00 88.75 182 GLN A N 1
ATOM 1420 C CA . GLN A 1 182 ? -14.782 26.915 11.266 1.00 88.75 182 GLN A CA 1
ATOM 1421 C C . GLN A 1 182 ? -15.171 26.174 9.976 1.00 88.75 182 GLN A C 1
ATOM 1423 O O . GLN A 1 182 ? -15.175 26.786 8.913 1.00 88.75 182 GLN A O 1
ATOM 1428 N N . VAL A 1 183 ? -15.456 24.871 10.051 1.00 88.25 183 VAL A N 1
ATOM 1429 C CA . VAL A 1 183 ? -15.856 24.053 8.903 1.00 88.25 183 VAL A CA 1
ATOM 1430 C C . VAL A 1 183 ? -17.374 23.904 8.901 1.00 88.25 183 VAL A C 1
ATOM 1432 O O . VAL A 1 183 ? -17.955 23.423 9.871 1.00 88.25 183 VAL A O 1
ATOM 1435 N N . GLU A 1 184 ? -18.012 24.311 7.805 1.00 87.69 184 GLU A N 1
ATOM 1436 C CA . GLU A 1 184 ? -19.443 24.107 7.582 1.00 87.69 184 GLU A CA 1
ATOM 1437 C C . GLU A 1 184 ? -19.668 22.784 6.842 1.00 87.69 184 GLU A C 1
ATOM 1439 O O . GLU A 1 184 ? -19.063 22.531 5.800 1.00 87.69 184 GLU A O 1
ATOM 1444 N N . LEU A 1 185 ? -20.530 21.931 7.395 1.00 87.88 185 LEU A N 1
ATOM 1445 C CA . LEU A 1 185 ? -20.909 20.655 6.798 1.00 87.88 185 LEU A CA 1
ATOM 1446 C C . LEU A 1 185 ? -22.296 20.794 6.161 1.00 87.88 185 LEU A C 1
ATOM 1448 O O . LEU A 1 185 ? -23.288 20.949 6.874 1.00 87.88 185 LEU A O 1
ATOM 1452 N N . GLN A 1 186 ? -22.355 20.723 4.832 1.00 90.94 186 GLN A N 1
ATOM 1453 C CA . GLN A 1 186 ? -23.599 20.727 4.060 1.00 90.94 186 GLN A CA 1
ATOM 1454 C C . GLN A 1 186 ? -23.862 19.333 3.487 1.00 90.94 186 GLN A C 1
ATOM 1456 O O . GLN A 1 186 ? -22.963 18.708 2.926 1.00 90.94 186 GLN A O 1
ATOM 1461 N N . LEU A 1 187 ? -25.095 18.853 3.646 1.00 88.75 187 LEU A N 1
ATOM 1462 C CA . LEU A 1 187 ? -25.554 17.569 3.124 1.00 88.75 187 LEU A CA 1
ATOM 1463 C C . LEU A 1 187 ? -26.543 17.826 1.989 1.00 88.75 187 LEU A C 1
ATOM 1465 O O . LEU A 1 187 ? -27.571 18.463 2.207 1.00 88.75 187 LEU A O 1
ATOM 1469 N N . ASP A 1 188 ? -26.233 17.317 0.801 1.00 92.44 188 ASP A N 1
ATOM 1470 C CA . ASP A 1 188 ? -27.128 17.325 -0.358 1.00 92.44 188 ASP A CA 1
ATOM 1471 C C . ASP A 1 188 ? -27.583 15.886 -0.625 1.00 92.44 188 ASP A C 1
ATOM 1473 O O . ASP A 1 188 ? -26.917 15.118 -1.322 1.00 92.44 188 ASP A O 1
ATOM 1477 N N . LEU A 1 189 ? -28.661 15.481 0.054 1.00 90.38 189 LEU A N 1
ATOM 1478 C CA . LEU A 1 189 ? -29.185 14.115 0.030 1.00 90.38 189 LEU A CA 1
ATOM 1479 C C . LEU A 1 189 ? -30.530 14.078 -0.696 1.00 90.38 189 LEU A C 1
ATOM 1481 O O . LEU A 1 189 ? -31.417 14.891 -0.435 1.00 90.38 189 LEU A O 1
ATOM 1485 N N . ALA A 1 190 ? -30.715 13.088 -1.567 1.00 91.44 190 ALA A N 1
ATOM 1486 C CA . ALA A 1 190 ? -32.012 12.825 -2.180 1.00 91.44 190 ALA A CA 1
ATOM 1487 C C . ALA A 1 190 ? -32.974 12.203 -1.149 1.00 91.44 190 ALA A C 1
ATOM 1489 O O . ALA A 1 190 ? -32.595 11.283 -0.426 1.00 91.44 190 ALA A O 1
ATOM 1490 N N . ALA A 1 191 ? -34.218 12.690 -1.086 1.00 81.75 191 ALA A N 1
ATOM 1491 C CA . ALA A 1 191 ? -35.185 12.283 -0.060 1.00 81.75 191 ALA A CA 1
ATOM 1492 C C . ALA A 1 191 ? -35.653 10.819 -0.194 1.00 81.75 191 ALA A C 1
ATOM 1494 O O . ALA A 1 191 ? -35.774 10.129 0.813 1.00 81.75 191 ALA A O 1
ATOM 1495 N N . ASP A 1 192 ? -35.844 10.341 -1.427 1.00 85.19 192 ASP A N 1
ATOM 1496 C CA . ASP A 1 192 ? -36.426 9.025 -1.726 1.00 85.19 192 ASP A CA 1
ATOM 1497 C C . ASP A 1 192 ? -35.399 8.085 -2.372 1.00 85.19 192 ASP A C 1
ATOM 1499 O O . ASP A 1 192 ? -35.538 7.656 -3.521 1.00 85.19 192 ASP A O 1
ATOM 1503 N N . LEU A 1 193 ? -34.323 7.779 -1.645 1.00 88.50 193 LEU A N 1
ATOM 1504 C CA . LEU A 1 193 ? -33.362 6.776 -2.098 1.00 88.50 193 LEU A CA 1
ATOM 1505 C C . LEU A 1 193 ? -33.897 5.358 -1.842 1.00 88.50 193 LEU A C 1
ATOM 1507 O O . LEU A 1 193 ? -34.372 5.069 -0.739 1.00 88.50 193 LEU A O 1
ATOM 1511 N N . PRO A 1 194 ? -33.802 4.442 -2.825 1.00 88.56 194 PRO A N 1
ATOM 1512 C CA . PRO A 1 194 ? -34.094 3.037 -2.583 1.00 88.56 194 PRO A CA 1
ATOM 1513 C C . PRO A 1 194 ? -33.102 2.464 -1.565 1.00 88.56 194 PRO A C 1
ATOM 1515 O O . PRO A 1 194 ? -31.958 2.916 -1.465 1.00 88.56 194 PRO A O 1
ATOM 1518 N N . HIS A 1 195 ? -33.535 1.440 -0.830 1.00 88.75 195 HIS A N 1
ATOM 1519 C CA . HIS A 1 195 ? -32.615 0.693 0.023 1.00 88.75 195 HIS A CA 1
ATOM 1520 C C . HIS A 1 195 ? -31.571 0.002 -0.850 1.00 88.75 195 HIS A C 1
ATOM 1522 O O . HIS A 1 195 ? -31.894 -0.496 -1.932 1.00 88.75 195 HIS A O 1
ATOM 1528 N N . ILE A 1 196 ? -30.332 -0.029 -0.368 1.00 89.31 196 ILE A N 1
ATOM 1529 C CA . ILE A 1 196 ? -29.263 -0.792 -1.005 1.00 89.31 196 ILE A CA 1
ATOM 1530 C C . ILE A 1 196 ? -28.902 -1.982 -0.134 1.00 89.31 196 ILE A C 1
ATOM 1532 O O . ILE A 1 196 ? -28.861 -1.874 1.088 1.00 89.31 196 ILE A O 1
ATOM 1536 N N . ASP A 1 197 ? -28.610 -3.104 -0.770 1.00 84.69 197 ASP A N 1
ATOM 1537 C CA . ASP A 1 197 ? -28.037 -4.252 -0.087 1.00 84.69 197 ASP A CA 1
ATOM 1538 C C . ASP A 1 197 ? -26.543 -3.989 0.109 1.00 84.69 197 ASP A C 1
ATOM 1540 O O . ASP A 1 197 ? -25.769 -3.940 -0.851 1.00 84.69 197 ASP A O 1
ATOM 1544 N N . ALA A 1 198 ? -26.153 -3.756 1.358 1.00 77.88 198 ALA A N 1
ATOM 1545 C CA . ALA A 1 198 ? -24.785 -3.440 1.739 1.00 77.88 198 ALA A CA 1
ATOM 1546 C C . ALA A 1 198 ? -24.425 -4.129 3.058 1.00 77.88 198 ALA A C 1
ATOM 1548 O O . ALA A 1 198 ? -25.301 -4.561 3.808 1.00 77.88 198 ALA A O 1
ATOM 1549 N N . ASP A 1 199 ? -23.124 -4.245 3.309 1.00 70.88 199 ASP A N 1
ATOM 1550 C CA . ASP A 1 199 ? -22.595 -4.732 4.581 1.00 70.88 199 ASP A CA 1
ATOM 1551 C C . ASP A 1 199 ? -22.571 -3.612 5.624 1.00 70.88 199 ASP A C 1
ATOM 1553 O O . ASP A 1 199 ? -22.336 -2.451 5.269 1.00 70.88 199 ASP A O 1
ATOM 1557 N N . VAL A 1 200 ? -22.825 -3.959 6.888 1.00 60.41 200 VAL A N 1
ATOM 1558 C CA . VAL A 1 200 ? -22.978 -3.011 8.006 1.00 60.41 200 VAL A CA 1
ATOM 1559 C C . VAL A 1 200 ? -22.115 -3.421 9.185 1.00 60.41 200 VAL A C 1
ATOM 1561 O O . VAL A 1 200 ? -22.201 -4.602 9.586 1.00 60.41 200 VAL A O 1
#

Radius of gyration: 31.64 Å; chains: 1; bounding box: 70×41×88 Å